Protein AF-A0A3C0GFR4-F1 (afdb_monomer_lite)

Sequence (185 aa):
MKSKRLLSEGLAYHIENSVPLNESIYRPGSKSFFAMINEARAAYERGDIRLNEDDYDLIKTDIGQLAEYKGIVVALDFPILEMYTIDEAEYKGRKVKLNKPKRNSGSSGGKYVVYVKNPKTKKVKKLTFGSRDMSVKLKDPKRRKSFVARHKCKETKDKMSKRYWACRIGRYPHLFGGKTRYTWW

pLDDT: mean 85.22, std 11.28, range [31.62, 95.0]

Foldseek 3Di:
DPPLPDDPPQLCCCQVVVPALVNGPDDPPDLVNLVSLQSVLVCVVVVVDDHDPVSVVVSVAQASPWDADPNFIARPPGPGDVVRRFPFDDDPNDTDGAPDKAQDPDPDAARIWHWHQDPVVRDIDIDHEHHPPDADPVVDVVVQVVLCVVLVQVPDDDPVDNSVCQQQVQQPCVSRVHPHRDRTD

Structure (mmCIF, N/CA/C/O backbone):
data_AF-A0A3C0GFR4-F1
#
_entry.id   AF-A0A3C0GFR4-F1
#
loop_
_atom_site.group_PDB
_atom_site.id
_atom_site.type_symbol
_atom_site.label_atom_id
_atom_site.label_alt_id
_atom_site.label_comp_id
_atom_site.label_asym_id
_atom_site.label_entity_id
_atom_site.label_seq_id
_atom_site.pdbx_PDB_ins_code
_atom_site.Cartn_x
_atom_site.Cartn_y
_atom_site.Cartn_z
_atom_site.occupancy
_atom_site.B_iso_or_equiv
_atom_site.auth_seq_id
_atom_site.auth_comp_id
_atom_site.auth_asym_id
_atom_site.auth_atom_id
_atom_site.pdbx_PDB_model_num
ATOM 1 N N . MET A 1 1 ? -24.582 0.967 39.590 1.00 31.62 1 MET A N 1
ATOM 2 C CA . MET A 1 1 ? -24.191 1.916 38.522 1.00 31.62 1 MET A CA 1
ATOM 3 C C . MET A 1 1 ? -23.228 1.200 37.582 1.00 31.62 1 MET A C 1
ATOM 5 O O . MET A 1 1 ? -22.084 0.983 37.958 1.00 31.62 1 MET A O 1
ATOM 9 N N . LYS A 1 2 ? -23.694 0.715 36.421 1.00 38.75 2 LYS A N 1
ATOM 10 C CA . LYS A 1 2 ? -22.812 0.060 35.439 1.00 38.75 2 LYS A CA 1
ATOM 11 C C . LYS A 1 2 ? -21.994 1.142 34.728 1.00 38.75 2 LYS A C 1
ATOM 13 O O . LYS A 1 2 ? -22.562 2.103 34.223 1.00 38.75 2 LYS A O 1
ATOM 18 N N . SER A 1 3 ? -20.672 0.996 34.755 1.00 39.19 3 SER A N 1
ATOM 19 C CA . SER A 1 3 ? -19.707 1.843 34.049 1.00 39.19 3 SER A CA 1
ATOM 20 C C . SER A 1 3 ? -20.109 1.965 32.574 1.00 39.19 3 SER A C 1
ATOM 22 O O . SER A 1 3 ? -20.019 0.989 31.832 1.00 39.19 3 SER A O 1
ATOM 24 N N . LYS A 1 4 ? -20.588 3.142 32.155 1.00 52.62 4 LYS A N 1
ATOM 25 C CA . LYS A 1 4 ? -20.840 3.463 30.745 1.00 52.62 4 LYS A CA 1
ATOM 26 C C . LYS A 1 4 ? -19.464 3.614 30.090 1.00 52.62 4 LYS A C 1
ATOM 28 O O . LYS A 1 4 ? -18.861 4.682 30.151 1.00 52.62 4 LYS A O 1
ATOM 33 N N . ARG A 1 5 ? -18.891 2.510 29.602 1.00 60.38 5 ARG A N 1
ATOM 34 C CA . ARG A 1 5 ? -17.625 2.550 28.858 1.00 60.38 5 ARG A CA 1
ATOM 35 C C . ARG A 1 5 ? -17.840 3.394 27.602 1.00 60.38 5 ARG A C 1
ATOM 37 O O . ARG A 1 5 ? -18.879 3.285 26.957 1.00 60.38 5 ARG A O 1
ATOM 44 N N . LEU A 1 6 ? -16.874 4.258 27.310 1.00 77.19 6 LEU A N 1
ATOM 45 C CA . LEU A 1 6 ? -16.909 5.174 26.174 1.00 77.19 6 LEU A CA 1
ATOM 46 C C . LEU A 1 6 ? -16.825 4.351 24.885 1.00 77.19 6 LEU A C 1
ATOM 48 O O . LEU A 1 6 ? -15.766 3.811 24.571 1.00 77.19 6 LEU A O 1
ATOM 52 N N . LEU A 1 7 ? -17.951 4.223 24.185 1.00 85.62 7 LEU A N 1
ATOM 53 C CA . LEU A 1 7 ? -17.971 3.777 22.795 1.00 85.62 7 LEU A CA 1
ATOM 54 C C . LEU A 1 7 ? -17.216 4.805 21.945 1.00 85.62 7 LEU A C 1
ATOM 56 O O . LEU A 1 7 ? -17.159 5.987 22.304 1.00 85.62 7 LEU A O 1
ATOM 60 N N . SER A 1 8 ? -16.643 4.377 20.824 1.00 90.62 8 SER A N 1
ATOM 61 C CA . SER A 1 8 ? -16.096 5.319 19.854 1.00 90.62 8 SER A CA 1
ATOM 62 C C . SER A 1 8 ? -17.181 6.284 19.382 1.00 90.62 8 SER A C 1
ATOM 64 O O . SER A 1 8 ? -18.360 5.938 19.330 1.00 90.62 8 SER A O 1
ATOM 66 N N . GLU A 1 9 ? -16.772 7.493 19.003 1.00 90.00 9 GLU A N 1
ATOM 67 C CA . GLU A 1 9 ? -17.679 8.523 18.485 1.00 90.00 9 GLU A CA 1
ATOM 68 C C . GLU A 1 9 ? -18.554 7.991 17.339 1.00 90.00 9 GLU A C 1
ATOM 70 O O . GLU A 1 9 ? -19.746 8.275 17.286 1.00 90.00 9 GLU A O 1
ATOM 75 N N . GLY A 1 10 ? -17.987 7.152 16.465 1.00 90.31 10 GLY A N 1
ATOM 76 C CA . GLY A 1 10 ? -18.728 6.555 15.360 1.00 90.31 10 GLY A CA 1
ATOM 77 C C . GLY A 1 10 ? -19.796 5.571 15.822 1.00 90.31 10 GLY A C 1
ATOM 78 O O . GLY A 1 10 ? -20.948 5.694 15.418 1.00 90.31 10 GLY A O 1
ATOM 79 N N . LEU A 1 11 ? -19.450 4.616 16.688 1.00 91.19 11 LEU A N 1
ATOM 80 C CA . LEU A 1 11 ? -20.433 3.646 17.178 1.00 91.19 11 LEU A CA 1
ATOM 81 C C . LEU A 1 11 ? -21.495 4.312 18.066 1.00 91.19 11 LEU A C 1
ATOM 83 O O . LEU A 1 11 ? -22.675 3.982 17.963 1.00 91.19 11 LEU A O 1
ATOM 87 N N . ALA A 1 12 ? -21.091 5.277 18.896 1.00 91.12 12 ALA A N 1
ATOM 88 C CA . ALA A 1 12 ? -22.008 6.085 19.693 1.00 91.12 12 ALA A CA 1
ATOM 89 C C . ALA A 1 12 ? -23.020 6.814 18.801 1.00 91.12 12 ALA A C 1
ATOM 91 O O . ALA A 1 12 ? -24.218 6.717 19.050 1.00 91.12 12 ALA A O 1
ATOM 92 N N . TYR A 1 13 ? -22.559 7.447 17.716 1.00 91.62 13 TYR A N 1
ATOM 93 C CA . TYR A 1 13 ? -23.430 8.120 16.756 1.00 91.62 13 TYR A CA 1
ATOM 94 C C . TYR A 1 13 ? -24.478 7.174 16.155 1.00 91.62 13 TYR A C 1
ATOM 96 O O . TYR A 1 13 ? -25.656 7.527 16.109 1.00 91.62 13 TYR A O 1
ATOM 104 N N . HIS A 1 14 ? -24.071 5.969 15.741 1.00 90.62 14 HIS A N 1
ATOM 105 C CA . HIS A 1 14 ? -24.986 4.963 15.194 1.00 90.62 14 HIS A CA 1
ATOM 106 C C . HIS A 1 14 ? -26.089 4.576 16.189 1.00 90.62 14 HIS A C 1
ATOM 108 O O . HIS A 1 14 ? -27.262 4.529 15.829 1.00 90.62 14 HIS A O 1
ATOM 114 N N . ILE A 1 15 ? -25.732 4.374 17.459 1.00 88.69 15 ILE A N 1
ATOM 115 C CA . ILE A 1 15 ? -26.684 3.984 18.508 1.00 88.69 15 ILE A CA 1
ATOM 116 C C . ILE A 1 15 ? -27.609 5.144 18.882 1.00 88.69 15 ILE A C 1
ATOM 118 O O . ILE A 1 15 ? -28.818 4.957 18.995 1.00 88.69 15 ILE A O 1
ATOM 122 N N . GLU A 1 16 ? -27.057 6.343 19.072 1.00 90.00 16 GLU A N 1
ATOM 123 C CA . GLU A 1 16 ? -27.814 7.525 19.499 1.00 90.00 16 GLU A CA 1
ATOM 124 C C . GLU A 1 16 ? -28.809 7.988 18.434 1.00 90.00 16 GLU A C 1
ATOM 126 O O . GLU A 1 16 ? -29.916 8.406 18.768 1.00 90.00 16 GLU A O 1
ATOM 131 N N . ASN A 1 17 ? -28.443 7.866 17.157 1.00 89.69 17 ASN A N 1
ATOM 132 C CA . ASN A 1 17 ? -29.281 8.285 16.033 1.00 89.69 17 ASN A CA 1
ATOM 133 C C . ASN A 1 17 ? -30.065 7.124 15.405 1.00 89.69 17 ASN A C 1
ATOM 135 O O . ASN A 1 17 ? -30.757 7.334 14.414 1.00 89.69 17 ASN A O 1
ATOM 139 N N . SER A 1 18 ? -29.974 5.912 15.969 1.00 87.25 18 SER A N 1
ATOM 140 C CA . SER A 1 18 ? -30.605 4.699 15.421 1.00 87.25 18 SER A CA 1
ATOM 141 C C . SER A 1 18 ? -30.262 4.457 13.942 1.00 87.25 18 SER A C 1
ATOM 143 O O . SER A 1 18 ? -31.108 4.023 13.163 1.00 87.25 18 SER A O 1
ATOM 145 N N . VAL A 1 19 ? -29.020 4.760 13.554 1.00 88.81 19 VAL A N 1
ATOM 146 C CA . VAL A 1 19 ? -28.510 4.528 12.199 1.00 88.81 19 VAL A CA 1
ATOM 147 C C . VAL A 1 19 ? -27.960 3.103 12.137 1.00 88.81 19 VAL A C 1
ATOM 149 O O . VAL A 1 19 ? -27.042 2.791 12.902 1.00 88.81 19 VAL A O 1
ATOM 152 N N . PRO A 1 20 ? -28.458 2.251 11.228 1.00 89.62 20 PRO A N 1
ATOM 153 C CA . PRO A 1 20 ? -27.940 0.899 11.042 1.00 89.62 20 PRO A CA 1
ATOM 154 C C . PRO A 1 20 ? -26.430 0.863 10.766 1.00 89.62 20 PRO A C 1
ATOM 156 O O . PRO A 1 20 ? -25.863 1.785 10.172 1.00 89.62 20 PRO A O 1
ATOM 159 N N . LEU A 1 21 ? -25.755 -0.218 11.154 1.00 89.38 21 LEU A N 1
ATOM 160 C CA . LEU A 1 21 ? -24.320 -0.405 10.904 1.00 89.38 21 LEU A CA 1
ATOM 161 C C . LEU A 1 21 ? -24.004 -0.551 9.408 1.00 89.38 21 LEU A C 1
ATOM 163 O O . LEU A 1 21 ? -22.904 -0.188 8.971 1.00 89.38 21 LEU A O 1
ATOM 167 N N . ASN A 1 22 ? -24.954 -1.066 8.619 1.00 83.75 22 ASN A N 1
ATOM 168 C CA . ASN A 1 22 ? -24.825 -1.166 7.161 1.00 83.75 22 ASN A CA 1
ATOM 169 C C . ASN A 1 22 ? -24.785 0.219 6.470 1.00 83.75 22 ASN A C 1
ATOM 171 O O . ASN A 1 22 ? -24.102 0.374 5.455 1.00 83.75 22 ASN A O 1
ATOM 175 N N . GLU A 1 23 ? -25.390 1.247 7.070 1.00 87.06 23 GLU A N 1
ATOM 176 C CA . GLU A 1 23 ? -25.342 2.653 6.652 1.00 87.06 23 GLU A CA 1
ATOM 177 C C . GLU A 1 23 ? -24.225 3.411 7.380 1.00 87.06 23 GLU A C 1
ATOM 179 O O . GLU A 1 23 ? -24.397 4.515 7.897 1.00 87.06 23 GLU A O 1
ATOM 184 N N . SER A 1 24 ? -23.041 2.795 7.437 1.00 87.62 24 SER A N 1
ATOM 185 C CA . SER A 1 24 ? -21.904 3.354 8.161 1.00 87.62 24 SER A CA 1
ATOM 186 C C . SER A 1 24 ? -21.564 4.786 7.736 1.00 87.62 24 SER A C 1
ATOM 188 O O . SER A 1 24 ? -21.343 5.066 6.556 1.00 87.62 24 SER A O 1
ATOM 190 N N . ILE A 1 25 ? -21.363 5.665 8.726 1.00 91.38 25 ILE A N 1
ATOM 191 C CA . ILE A 1 25 ? -20.795 7.009 8.508 1.00 91.38 25 ILE A CA 1
ATOM 192 C C . ILE A 1 25 ? -19.376 6.967 7.916 1.00 91.38 25 ILE A C 1
ATOM 194 O O . ILE A 1 25 ? -18.878 7.951 7.362 1.00 91.38 25 ILE A O 1
ATOM 198 N N . TYR A 1 26 ? -18.687 5.832 8.049 1.00 90.31 26 TYR A N 1
ATOM 199 C CA . TYR A 1 26 ? -17.368 5.627 7.484 1.00 90.31 26 TYR A CA 1
ATOM 200 C C . TYR A 1 26 ? -17.475 5.020 6.094 1.00 90.31 26 TYR A C 1
ATOM 202 O O . TYR A 1 26 ? -18.242 4.097 5.843 1.00 90.31 26 TYR A O 1
ATOM 210 N N . ARG A 1 27 ? -16.588 5.460 5.196 1.00 86.38 27 ARG A N 1
ATOM 211 C CA . ARG A 1 27 ? -16.444 4.844 3.874 1.00 86.38 27 ARG A CA 1
ATOM 212 C C . ARG A 1 27 ? -16.267 3.319 4.021 1.00 86.38 27 ARG A C 1
ATOM 214 O O . ARG A 1 27 ? -15.298 2.919 4.689 1.00 86.38 27 ARG A O 1
ATOM 221 N N . PRO A 1 28 ? -17.094 2.490 3.349 1.00 87.38 28 PRO A N 1
ATOM 222 C CA . PRO A 1 28 ? -16.933 1.041 3.343 1.00 87.38 28 PRO A CA 1
ATOM 223 C C . PRO A 1 28 ? -15.514 0.638 2.940 1.00 87.38 28 PRO A C 1
ATOM 225 O O . PRO A 1 28 ? -14.950 1.149 1.967 1.00 87.38 28 PRO A O 1
ATOM 228 N N . GLY A 1 29 ? -14.903 -0.244 3.728 1.00 81.25 29 GLY A N 1
ATOM 229 C CA . GLY A 1 29 ? -13.511 -0.646 3.530 1.00 81.25 29 GLY A CA 1
ATOM 230 C C . GLY A 1 29 ? -12.475 0.390 3.985 1.00 81.25 29 GLY A C 1
ATOM 231 O O . GLY A 1 29 ? -11.326 0.350 3.552 1.00 81.25 29 GLY A O 1
ATOM 232 N N . SER A 1 30 ? -12.818 1.328 4.863 1.00 84.31 30 SER A N 1
ATOM 233 C CA . SER A 1 30 ? -11.821 2.129 5.587 1.00 84.31 30 SER A CA 1
ATOM 234 C C . SER A 1 30 ? -11.372 1.451 6.887 1.00 84.31 30 SER A C 1
ATOM 236 O O . SER A 1 30 ? -12.090 0.614 7.431 1.00 84.31 30 SER A O 1
ATOM 238 N N . LYS A 1 31 ? -10.187 1.814 7.411 1.00 86.12 31 LYS A N 1
ATOM 239 C CA . LYS A 1 31 ? -9.716 1.292 8.712 1.00 86.12 31 LYS A CA 1
ATOM 240 C C . LYS A 1 31 ? -10.725 1.612 9.825 1.00 86.12 31 LYS A C 1
ATOM 242 O O . LYS A 1 31 ? -10.970 0.764 10.672 1.00 86.12 31 LYS A O 1
ATOM 247 N N . SER A 1 32 ? -11.326 2.804 9.782 1.00 89.88 32 SER A N 1
ATOM 248 C CA . SER A 1 32 ? -12.361 3.236 10.728 1.00 89.88 32 SER A CA 1
ATOM 249 C C . SER A 1 32 ? -13.654 2.432 10.590 1.00 89.88 32 SER A C 1
ATOM 251 O O . SER A 1 32 ? -14.212 2.038 11.604 1.00 89.88 32 SER A O 1
ATOM 253 N N . PHE A 1 33 ? -14.078 2.117 9.360 1.00 91.19 33 PHE A N 1
ATOM 254 C CA . PHE A 1 33 ? -15.236 1.253 9.109 1.00 91.19 33 PHE A CA 1
ATOM 255 C C . PHE A 1 33 ? -15.075 -0.113 9.789 1.00 91.19 33 PHE A C 1
ATOM 257 O O . PHE A 1 33 ? -15.907 -0.498 10.601 1.00 91.19 33 PHE A O 1
ATOM 264 N N . PHE A 1 34 ? -13.964 -0.817 9.545 1.00 90.62 34 PHE A N 1
ATOM 265 C CA . PHE A 1 34 ? -13.743 -2.122 10.181 1.00 90.62 34 PHE A CA 1
ATOM 266 C C . PHE A 1 34 ? -13.529 -2.037 11.690 1.00 90.62 34 PHE A C 1
ATOM 268 O O . PHE A 1 34 ? -13.970 -2.925 12.412 1.00 90.62 34 PHE A O 1
ATOM 275 N N . ALA A 1 35 ? -12.872 -0.981 12.177 1.00 91.81 35 ALA A N 1
ATOM 276 C CA . ALA A 1 35 ? -12.725 -0.765 13.612 1.00 91.81 35 ALA A CA 1
ATOM 277 C C . ALA A 1 35 ? -14.091 -0.622 14.298 1.00 91.81 35 ALA A C 1
ATOM 279 O O . ALA A 1 35 ? -14.308 -1.258 15.324 1.00 91.81 35 ALA A O 1
ATOM 280 N N . MET A 1 36 ? -15.010 0.138 13.697 1.00 93.25 36 MET A N 1
ATOM 281 C CA . MET A 1 36 ? -16.363 0.339 14.212 1.00 93.25 36 MET A CA 1
ATOM 282 C C . MET A 1 36 ? -17.181 -0.960 14.204 1.00 93.25 36 MET A C 1
ATOM 284 O O . MET A 1 36 ? -17.777 -1.292 15.221 1.00 93.25 36 MET A O 1
ATOM 288 N N . ILE A 1 37 ? -17.139 -1.757 13.128 1.00 93.56 37 ILE A N 1
ATOM 289 C CA . ILE A 1 37 ? -17.855 -3.047 13.094 1.00 93.56 37 ILE A CA 1
ATOM 290 C C . ILE A 1 37 ? -17.299 -4.038 14.129 1.00 93.56 37 ILE A C 1
ATOM 292 O O . ILE A 1 37 ? -18.058 -4.709 14.826 1.00 93.56 37 ILE A O 1
ATOM 296 N N . ASN A 1 38 ? -15.973 -4.108 14.285 1.00 93.44 38 ASN A N 1
ATOM 297 C CA . ASN A 1 38 ? -15.351 -4.953 15.308 1.00 93.44 38 ASN A CA 1
ATOM 298 C C . ASN A 1 38 ? -15.701 -4.486 16.730 1.00 93.44 38 ASN A C 1
ATOM 300 O O . ASN A 1 38 ? -15.894 -5.310 17.623 1.00 93.44 38 ASN A O 1
ATOM 304 N N . GLU A 1 39 ? -15.790 -3.173 16.941 1.00 93.44 39 GLU A N 1
ATOM 305 C CA . GLU A 1 39 ? -16.239 -2.597 18.203 1.00 93.44 39 GLU A CA 1
ATOM 306 C C . GLU A 1 39 ? -17.708 -2.932 18.479 1.00 93.44 39 GLU A C 1
ATOM 308 O O . GLU A 1 39 ? -18.021 -3.357 19.590 1.00 93.44 39 GLU A O 1
ATOM 313 N N . ALA A 1 40 ? -18.581 -2.814 17.473 1.00 93.50 40 ALA A N 1
ATOM 314 C CA . ALA A 1 40 ? -19.992 -3.167 17.570 1.00 93.50 40 ALA A CA 1
ATOM 315 C C . ALA A 1 40 ? -20.173 -4.648 17.928 1.00 93.50 40 ALA A C 1
ATOM 317 O O . ALA A 1 40 ? -20.907 -4.961 18.862 1.00 93.50 40 ALA A O 1
ATOM 318 N N . ARG A 1 41 ? -19.427 -5.552 17.273 1.00 93.81 41 ARG A N 1
ATOM 319 C CA . ARG A 1 41 ? -19.403 -6.986 17.606 1.00 93.81 41 ARG A CA 1
ATOM 320 C C . ARG A 1 41 ? -19.030 -7.212 19.071 1.00 93.81 41 ARG A C 1
ATOM 322 O O . ARG A 1 41 ? -19.773 -7.848 19.812 1.00 93.81 41 ARG A O 1
ATOM 329 N N . ALA A 1 42 ? -17.918 -6.625 19.513 1.00 92.44 42 ALA A N 1
ATOM 330 C CA . ALA A 1 42 ? -17.449 -6.777 20.886 1.00 92.44 42 ALA A CA 1
ATOM 331 C C . ALA A 1 42 ? -18.410 -6.147 21.913 1.00 92.44 42 ALA A C 1
ATOM 333 O O . ALA A 1 42 ? -18.513 -6.630 23.037 1.00 92.44 42 ALA A O 1
ATOM 334 N N . ALA A 1 43 ? -19.089 -5.052 21.564 1.00 92.19 43 ALA A N 1
ATOM 335 C CA . ALA A 1 43 ? -20.093 -4.416 22.410 1.00 92.19 43 ALA A CA 1
ATOM 336 C C . ALA A 1 43 ? -21.375 -5.257 22.503 1.00 92.19 43 ALA A C 1
ATOM 338 O O . ALA A 1 43 ? -21.941 -5.385 23.589 1.00 92.19 43 ALA A O 1
ATOM 339 N N . TYR A 1 44 ? -21.795 -5.880 21.402 1.00 91.75 44 TYR A N 1
ATOM 340 C CA . TYR A 1 44 ? -22.947 -6.775 21.374 1.00 91.75 44 TYR A CA 1
ATOM 341 C C . TYR A 1 44 ? -22.697 -8.050 22.190 1.00 91.75 44 TYR A C 1
ATOM 343 O O . TYR A 1 44 ? -23.516 -8.401 23.034 1.00 91.75 44 TYR A O 1
ATOM 351 N N . GLU A 1 45 ? -21.531 -8.689 22.037 1.00 90.75 45 GLU A N 1
ATOM 352 C CA . GLU A 1 45 ? -21.135 -9.874 22.823 1.00 90.75 45 GLU A CA 1
ATOM 353 C C . GLU A 1 45 ? -21.111 -9.608 24.336 1.00 90.75 45 GLU A C 1
ATOM 355 O O . GLU A 1 45 ? -21.396 -10.495 25.139 1.00 90.75 45 GLU A O 1
ATOM 360 N N . ARG A 1 46 ? -20.799 -8.371 24.741 1.00 89.38 46 ARG A N 1
ATOM 361 C CA . ARG A 1 46 ? -20.841 -7.941 26.148 1.00 89.38 46 ARG A CA 1
ATOM 362 C C . ARG A 1 46 ? -22.244 -7.576 26.641 1.00 89.38 46 ARG A C 1
ATOM 364 O O . ARG A 1 46 ? -22.425 -7.394 27.844 1.00 89.38 46 ARG A O 1
ATOM 371 N N . GLY A 1 47 ? -23.218 -7.455 25.742 1.00 87.94 47 GLY A N 1
ATOM 372 C CA . GLY A 1 47 ? -24.562 -6.967 26.047 1.00 87.94 47 GLY A CA 1
ATOM 373 C C . GLY A 1 47 ? -24.631 -5.456 26.299 1.00 87.94 47 GLY A C 1
ATOM 374 O O . GLY A 1 47 ? -25.556 -4.999 26.971 1.00 87.94 47 GLY A O 1
ATOM 375 N N . ASP A 1 48 ? -23.659 -4.684 25.797 1.00 87.06 48 ASP A N 1
ATOM 376 C CA . ASP A 1 48 ? -23.618 -3.220 25.935 1.00 87.06 48 ASP A CA 1
ATOM 377 C C . ASP A 1 48 ? -24.583 -2.523 24.958 1.00 87.06 48 ASP A C 1
ATOM 379 O O . ASP A 1 48 ? -25.036 -1.409 25.222 1.00 87.06 48 ASP A O 1
ATOM 383 N N . ILE A 1 49 ? -24.884 -3.167 23.826 1.00 88.00 49 ILE A N 1
ATOM 384 C CA . ILE A 1 49 ? -25.717 -2.620 22.749 1.00 88.00 49 ILE A CA 1
ATOM 385 C C . ILE A 1 49 ? -26.765 -3.640 22.305 1.00 88.00 49 ILE A C 1
ATOM 387 O O . ILE A 1 49 ? -26.598 -4.847 22.485 1.00 88.00 49 ILE A O 1
ATOM 391 N N . ARG A 1 50 ? -27.842 -3.148 21.693 1.00 87.12 50 ARG A N 1
ATOM 392 C CA . ARG A 1 50 ? -28.833 -3.959 20.982 1.00 87.12 50 ARG A CA 1
ATOM 393 C C . ARG A 1 50 ? -28.758 -3.632 19.501 1.00 87.12 50 ARG A C 1
ATOM 395 O O . ARG A 1 50 ? -28.643 -2.464 19.149 1.00 87.12 50 ARG A O 1
ATOM 402 N N . LEU A 1 51 ? -28.827 -4.665 18.674 1.00 86.56 51 LEU A N 1
ATOM 403 C CA . LEU A 1 51 ? -28.800 -4.562 17.221 1.00 86.56 51 LEU A CA 1
ATOM 404 C C . LEU A 1 51 ? -30.142 -5.026 16.654 1.00 86.56 51 LEU A C 1
ATOM 406 O O . LEU A 1 51 ? -30.845 -5.814 17.294 1.00 86.56 51 LEU A O 1
ATOM 410 N N . ASN A 1 52 ? -30.494 -4.512 15.479 1.00 86.88 52 ASN A N 1
ATOM 411 C CA . ASN A 1 52 ? -31.581 -5.065 14.676 1.00 86.88 52 ASN A CA 1
ATOM 412 C C . ASN A 1 52 ? -31.110 -6.360 13.977 1.00 86.88 52 ASN A C 1
ATOM 414 O O . ASN A 1 52 ? -29.960 -6.775 14.132 1.00 86.88 52 ASN A O 1
ATOM 418 N N . GLU A 1 53 ? -32.010 -7.019 13.249 1.00 87.31 53 GLU A N 1
ATOM 419 C CA . GLU A 1 53 ? -31.721 -8.289 12.569 1.00 87.31 53 GLU A CA 1
ATOM 420 C C . GLU A 1 53 ? -30.601 -8.146 11.525 1.00 87.31 53 GLU A C 1
ATOM 422 O O . GLU A 1 53 ? -29.623 -8.890 11.574 1.00 87.31 53 GLU A O 1
ATOM 427 N N . ASP A 1 54 ? -30.674 -7.119 10.675 1.00 85.44 54 ASP A N 1
ATOM 428 C CA . ASP A 1 54 ? -29.680 -6.866 9.624 1.00 85.44 54 ASP A CA 1
ATOM 429 C C . ASP A 1 54 ? -28.270 -6.602 10.188 1.00 85.44 54 ASP A C 1
ATOM 431 O O . ASP A 1 54 ? -27.268 -7.125 9.693 1.00 85.44 54 ASP A O 1
ATOM 435 N N . ASP A 1 55 ? -28.171 -5.798 11.247 1.00 88.25 55 ASP A N 1
ATOM 436 C CA . ASP A 1 55 ? -26.901 -5.472 11.893 1.00 88.25 5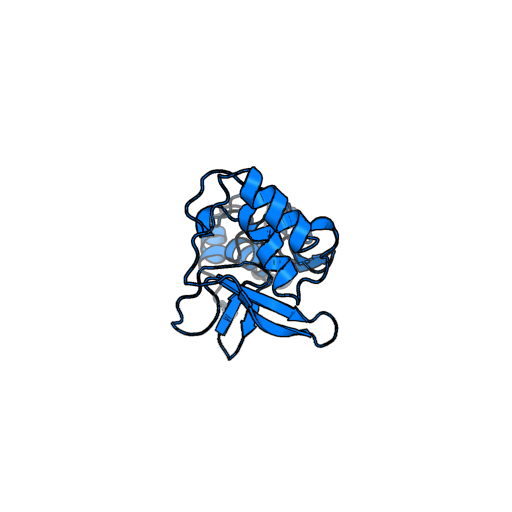5 ASP A CA 1
ATOM 437 C C . ASP A 1 55 ? -26.351 -6.663 12.679 1.00 88.25 55 ASP A C 1
ATOM 439 O O . ASP A 1 55 ? -25.132 -6.846 12.746 1.00 88.25 55 ASP A O 1
ATOM 443 N N . TYR A 1 56 ? -27.231 -7.483 13.261 1.00 90.00 56 TYR A N 1
ATOM 444 C CA . TYR A 1 56 ? -26.846 -8.737 13.900 1.00 90.00 56 TYR A CA 1
ATOM 445 C C . TYR A 1 56 ? -26.229 -9.704 12.884 1.00 90.00 56 TYR A C 1
ATOM 447 O O . TYR A 1 56 ? -25.155 -10.260 13.136 1.00 90.00 56 TYR A O 1
ATOM 455 N N . ASP A 1 57 ? -26.851 -9.849 11.715 1.00 90.56 57 ASP A N 1
ATOM 456 C CA . ASP A 1 57 ? -26.315 -10.666 10.630 1.00 90.56 57 ASP A CA 1
ATOM 457 C C . ASP A 1 57 ? -24.970 -10.128 10.137 1.00 90.56 57 ASP A C 1
ATOM 459 O O . ASP A 1 57 ? -24.023 -10.902 9.962 1.00 90.56 57 ASP A O 1
ATOM 463 N N . LEU A 1 58 ? -24.827 -8.804 10.014 1.00 90.44 58 LEU A N 1
ATOM 464 C CA . LEU A 1 58 ? -23.567 -8.166 9.637 1.00 90.44 58 LEU A CA 1
ATOM 465 C C . LEU A 1 58 ? -22.434 -8.501 10.616 1.00 90.44 58 LEU A C 1
ATOM 467 O O . LEU A 1 58 ? -21.364 -8.938 10.184 1.00 90.44 58 LEU A O 1
ATOM 471 N N . ILE A 1 59 ? -22.641 -8.321 11.927 1.00 91.88 59 ILE A N 1
ATOM 472 C CA . ILE A 1 59 ? -21.585 -8.581 12.921 1.00 91.88 59 ILE A CA 1
ATOM 473 C C . ILE A 1 59 ? -21.266 -10.072 13.072 1.00 91.88 59 ILE A C 1
ATOM 475 O O . ILE A 1 59 ? -20.178 -10.407 13.541 1.00 91.88 59 ILE A O 1
ATOM 479 N N . LYS A 1 60 ? -22.174 -10.969 12.676 1.00 91.88 60 LYS A N 1
ATOM 480 C CA . LYS A 1 60 ? -21.961 -12.421 12.713 1.00 91.88 60 LYS A CA 1
ATOM 481 C C . LYS A 1 60 ? -21.019 -12.911 11.609 1.00 91.88 60 LYS A C 1
ATOM 483 O O . LYS A 1 60 ? -20.412 -13.967 11.765 1.00 91.88 60 LYS A O 1
ATOM 488 N N . THR A 1 61 ? -20.883 -12.155 10.519 1.00 92.00 61 THR A N 1
ATOM 489 C CA . THR A 1 61 ? -19.880 -12.424 9.475 1.00 92.00 61 THR A CA 1
ATOM 490 C C . THR A 1 61 ? -18.452 -12.139 9.960 1.00 92.00 61 THR A C 1
ATOM 492 O O . THR A 1 61 ? -18.241 -11.488 10.992 1.00 92.00 61 THR A O 1
ATOM 495 N N . ASP A 1 62 ? -17.451 -12.544 9.173 1.00 92.12 62 ASP A N 1
ATOM 496 C CA . ASP A 1 62 ? -16.040 -12.246 9.436 1.00 92.12 62 ASP A CA 1
ATOM 497 C C . ASP A 1 62 ? -15.636 -10.833 8.977 1.00 92.12 62 ASP A C 1
ATOM 499 O O . ASP A 1 62 ? -14.454 -10.469 8.999 1.00 92.12 62 ASP A O 1
ATOM 503 N N . ILE A 1 63 ? -16.601 -9.986 8.597 1.00 90.44 63 ILE A N 1
ATOM 504 C CA . ILE A 1 63 ? -16.327 -8.615 8.175 1.00 90.44 63 ILE A CA 1
ATOM 505 C C . ILE A 1 63 ? -15.530 -7.856 9.247 1.00 90.44 63 ILE A C 1
ATOM 507 O O . ILE A 1 63 ? -15.820 -7.887 10.447 1.00 90.44 63 ILE A O 1
ATOM 511 N N . GLY A 1 64 ? -14.475 -7.171 8.809 1.00 84.62 64 GLY A N 1
ATOM 512 C CA . GLY A 1 64 ? -13.563 -6.445 9.693 1.00 84.62 64 GLY A CA 1
ATOM 513 C C . GLY A 1 64 ? -12.475 -7.295 10.351 1.00 84.62 64 GLY A C 1
ATOM 514 O O . GLY A 1 64 ? -11.519 -6.717 10.881 1.00 84.62 64 GLY A O 1
ATOM 515 N N . GLN A 1 65 ? -12.537 -8.627 10.260 1.00 88.69 65 GLN A N 1
ATOM 516 C CA . GLN A 1 65 ? -11.401 -9.489 10.583 1.00 88.69 65 GLN A CA 1
ATOM 517 C C . GLN A 1 65 ? -10.362 -9.461 9.455 1.00 88.69 65 GLN A C 1
ATOM 519 O O . GLN A 1 65 ? -10.674 -9.193 8.293 1.00 88.69 65 GLN A O 1
ATOM 524 N N . LEU A 1 66 ? -9.100 -9.724 9.798 1.00 86.19 66 LEU A N 1
ATOM 525 C CA . LEU A 1 66 ? -7.978 -9.700 8.860 1.00 86.19 66 LEU A CA 1
ATOM 526 C C . LEU A 1 66 ? -7.338 -11.087 8.754 1.00 86.19 66 LEU A C 1
ATOM 528 O O . LEU A 1 66 ? -7.046 -11.710 9.771 1.00 86.19 66 LEU A O 1
ATOM 532 N N . ALA A 1 67 ? -7.033 -11.524 7.532 1.00 84.25 67 ALA A N 1
ATOM 533 C CA . ALA A 1 67 ? -6.336 -12.779 7.259 1.00 84.25 67 ALA A CA 1
ATOM 534 C C . ALA A 1 67 ? -5.198 -12.595 6.245 1.00 84.25 67 ALA A C 1
ATOM 536 O O . ALA A 1 67 ? -5.204 -11.669 5.431 1.00 84.25 67 ALA A O 1
ATOM 537 N N . GLU A 1 68 ? -4.205 -13.487 6.271 1.00 81.00 68 GLU A N 1
ATOM 538 C CA . GLU A 1 68 ? -3.149 -13.522 5.256 1.00 81.00 68 GLU A CA 1
ATOM 539 C C . GLU A 1 68 ? -3.597 -14.371 4.057 1.00 81.00 68 GLU A C 1
ATOM 541 O O . GLU A 1 68 ? -3.816 -15.573 4.174 1.00 81.00 68 GLU A O 1
ATOM 546 N N . TYR A 1 69 ? -3.668 -13.761 2.872 1.00 76.62 69 TYR A N 1
ATOM 547 C CA . TYR A 1 69 ? -3.934 -14.453 1.614 1.00 76.62 69 TYR A CA 1
ATOM 548 C C . TYR A 1 69 ? -2.853 -14.110 0.587 1.00 76.62 69 TYR A C 1
ATOM 550 O O . TYR A 1 69 ? -2.642 -12.949 0.232 1.00 76.62 69 TYR A O 1
ATOM 558 N N . LYS A 1 70 ? -2.128 -15.129 0.102 1.00 74.44 70 LYS A N 1
ATOM 559 C CA . LYS A 1 70 ? -1.018 -14.977 -0.866 1.00 74.44 70 LYS A CA 1
ATOM 560 C C . LYS A 1 70 ? 0.048 -13.950 -0.429 1.00 74.44 70 LYS A C 1
ATOM 562 O O . LYS A 1 70 ? 0.639 -13.265 -1.267 1.00 74.44 70 LYS A O 1
ATOM 567 N N . GLY A 1 71 ? 0.316 -13.862 0.877 1.00 65.94 71 GLY A N 1
ATOM 568 C CA . GLY A 1 71 ? 1.301 -12.943 1.457 1.00 65.94 71 GLY A CA 1
ATOM 569 C C . GLY A 1 71 ? 0.837 -11.490 1.578 1.00 65.94 71 GLY A C 1
ATOM 570 O O . GLY A 1 71 ? 1.679 -10.613 1.759 1.00 65.94 71 GLY A O 1
ATOM 571 N N . ILE A 1 72 ? -0.467 -11.235 1.438 1.00 64.88 72 ILE A N 1
ATOM 572 C CA . ILE A 1 72 ? -1.105 -9.926 1.601 1.00 64.88 72 ILE A CA 1
ATOM 573 C C . ILE A 1 72 ? -2.123 -10.051 2.737 1.00 64.88 72 ILE A C 1
ATOM 575 O O . ILE A 1 72 ? -2.872 -11.025 2.779 1.00 64.88 72 ILE A O 1
ATOM 579 N N . VAL A 1 73 ? -2.159 -9.077 3.647 1.00 74.94 73 VAL A N 1
ATOM 580 C CA . VAL A 1 73 ? -3.213 -8.995 4.669 1.00 74.94 73 VAL A CA 1
ATOM 581 C C . VAL A 1 73 ? -4.476 -8.444 4.012 1.00 74.94 73 VAL A C 1
ATOM 583 O O . VAL A 1 73 ? -4.452 -7.349 3.451 1.00 74.94 73 VAL A O 1
ATOM 586 N N . VAL A 1 74 ? -5.561 -9.207 4.053 1.00 82.81 74 VAL A N 1
ATOM 587 C CA . VAL A 1 74 ? -6.857 -8.856 3.465 1.00 82.81 74 VAL A CA 1
ATOM 588 C C . VAL A 1 74 ? -7.932 -8.867 4.542 1.00 82.81 74 VAL A C 1
ATOM 590 O O . VAL A 1 74 ? -7.818 -9.609 5.516 1.00 82.81 74 VAL A O 1
ATOM 593 N N . ALA A 1 75 ? -8.957 -8.035 4.376 1.00 87.00 75 ALA A N 1
ATOM 594 C CA . ALA A 1 75 ? -10.147 -8.121 5.207 1.00 87.00 75 ALA A CA 1
ATOM 595 C C . ALA A 1 75 ? -11.047 -9.249 4.709 1.00 87.00 75 ALA A C 1
ATOM 597 O O . ALA A 1 75 ? -11.232 -9.393 3.499 1.00 87.00 75 ALA A O 1
ATOM 598 N N . LEU A 1 76 ? -11.554 -10.047 5.642 1.00 88.75 76 LEU A N 1
ATOM 599 C CA . LEU A 1 76 ? -12.516 -11.102 5.354 1.00 88.75 76 LEU A CA 1
ATOM 600 C C . LEU A 1 76 ? -13.889 -10.498 5.048 1.00 88.75 76 LEU A C 1
ATOM 602 O O . LEU A 1 76 ? -14.174 -9.362 5.435 1.00 88.75 76 LEU A O 1
ATOM 606 N N . ASP A 1 77 ? -14.682 -11.238 4.270 1.00 88.88 77 ASP A N 1
ATOM 607 C CA . ASP A 1 77 ? -16.042 -10.884 3.838 1.00 88.88 77 ASP A CA 1
ATOM 608 C C . ASP A 1 77 ? -16.191 -9.476 3.247 1.00 88.88 77 ASP A C 1
ATOM 610 O O . ASP A 1 77 ? -17.255 -8.860 3.259 1.00 88.88 77 ASP A O 1
ATOM 614 N N . PHE A 1 78 ? -15.104 -8.959 2.675 1.00 86.94 78 PHE A N 1
ATOM 615 C CA . PHE A 1 78 ? -15.078 -7.671 2.012 1.00 86.94 78 PHE A CA 1
ATOM 616 C C . PHE A 1 78 ? -14.264 -7.764 0.715 1.00 86.94 78 PHE A C 1
ATOM 618 O O . PHE A 1 78 ? -13.195 -8.384 0.703 1.00 86.94 78 PHE A O 1
ATOM 625 N N . PRO A 1 79 ? -14.716 -7.149 -0.398 1.00 85.00 79 PRO A N 1
ATOM 626 C CA . PRO A 1 79 ? -13.971 -7.176 -1.651 1.00 85.00 79 PRO A CA 1
ATOM 627 C C . PRO A 1 79 ? -12.525 -6.710 -1.460 1.00 85.00 79 PRO A C 1
ATOM 629 O O . PRO A 1 79 ? -12.269 -5.685 -0.823 1.00 85.00 79 PRO A O 1
ATOM 632 N N . ILE A 1 80 ? -11.568 -7.438 -2.047 1.00 75.50 80 ILE A N 1
ATOM 633 C CA . ILE A 1 80 ? -10.141 -7.093 -1.987 1.00 75.50 80 ILE A CA 1
ATOM 634 C C . ILE A 1 80 ? -9.917 -5.766 -2.733 1.00 75.50 80 ILE A C 1
ATOM 636 O O . ILE A 1 80 ? -9.635 -5.736 -3.930 1.00 75.50 80 ILE A O 1
ATOM 640 N N . LEU A 1 81 ? -10.050 -4.646 -2.020 1.00 62.75 81 LEU A N 1
ATOM 641 C CA . LEU A 1 81 ? -9.756 -3.308 -2.526 1.00 62.75 81 LEU A CA 1
ATOM 642 C C . LEU A 1 81 ? -8.254 -3.023 -2.427 1.00 62.75 81 LEU A C 1
ATOM 644 O O . LEU A 1 81 ? -7.594 -3.365 -1.442 1.00 62.75 81 LEU A O 1
ATOM 648 N N . GLU A 1 82 ? -7.711 -2.285 -3.403 1.00 55.50 82 GLU A N 1
ATOM 649 C CA . GLU A 1 82 ? -6.309 -1.832 -3.400 1.00 55.50 82 GLU A CA 1
ATOM 650 C C . GLU A 1 82 ? -5.922 -1.094 -2.099 1.00 55.50 82 GLU A C 1
ATOM 652 O O . GLU A 1 82 ? -4.750 -1.095 -1.709 1.00 55.50 82 GLU A O 1
ATOM 657 N N . MET A 1 83 ? -6.895 -0.506 -1.393 1.00 49.41 83 MET A N 1
ATOM 658 C CA . MET A 1 83 ? -6.710 0.186 -0.115 1.00 49.41 83 MET A CA 1
ATOM 659 C C . MET A 1 83 ? -6.235 -0.731 1.029 1.00 49.41 83 MET A C 1
ATOM 661 O O . MET A 1 83 ? -5.490 -0.248 1.879 1.00 49.41 83 MET A O 1
ATOM 665 N N . TYR A 1 84 ? -6.555 -2.033 1.012 1.00 47.09 84 TYR A N 1
ATOM 666 C CA . TYR A 1 84 ? -6.040 -3.019 1.984 1.00 47.09 84 TYR A CA 1
ATOM 667 C C . TYR A 1 84 ? -4.724 -3.677 1.566 1.00 47.09 84 TYR A C 1
ATOM 669 O O . TYR A 1 84 ? -4.043 -4.280 2.385 1.00 47.09 84 TYR A O 1
ATOM 677 N N . THR A 1 85 ? -4.273 -3.467 0.326 1.00 50.28 85 THR A N 1
ATOM 678 C CA . THR A 1 85 ? -2.966 -3.948 -0.165 1.00 50.28 85 THR A CA 1
ATOM 679 C C . THR A 1 85 ? -1.803 -3.041 0.272 1.00 50.28 85 THR A C 1
ATOM 681 O O . THR A 1 85 ? -0.965 -2.585 -0.523 1.00 50.28 85 THR A O 1
ATOM 684 N N . ILE A 1 86 ? -1.759 -2.695 1.556 1.00 50.66 86 ILE A N 1
ATOM 685 C CA . ILE A 1 86 ? -0.646 -1.946 2.128 1.00 50.66 86 ILE A CA 1
ATOM 686 C C . ILE A 1 86 ? 0.103 -2.896 3.046 1.00 50.66 86 ILE A C 1
ATOM 688 O O . ILE A 1 86 ? -0.209 -3.033 4.220 1.00 50.66 86 ILE A O 1
ATOM 692 N N . ASP A 1 87 ? 1.137 -3.517 2.483 1.00 56.25 87 ASP A N 1
ATOM 693 C CA . ASP A 1 87 ? 2.249 -4.067 3.246 1.00 56.25 87 ASP A CA 1
ATOM 694 C C . ASP A 1 87 ? 2.919 -2.891 4.003 1.00 56.25 87 ASP A C 1
ATOM 696 O O . ASP A 1 87 ? 3.927 -2.331 3.561 1.00 56.25 87 ASP A O 1
ATOM 700 N N . GLU A 1 88 ? 2.298 -2.403 5.077 1.00 64.00 88 GLU A N 1
ATOM 701 C CA . GLU A 1 88 ? 2.885 -1.423 5.988 1.00 64.00 88 GLU A CA 1
ATOM 702 C C . GLU A 1 88 ? 3.932 -2.158 6.826 1.00 64.00 88 GLU A C 1
ATOM 704 O O . GLU A 1 88 ? 3.678 -3.220 7.388 1.00 64.00 88 GLU A O 1
ATOM 709 N N . ALA A 1 89 ? 5.146 -1.623 6.882 1.00 73.38 89 ALA A N 1
ATOM 710 C CA . ALA A 1 89 ? 6.186 -2.152 7.748 1.00 73.38 89 ALA A CA 1
ATOM 711 C C . ALA A 1 89 ? 6.954 -1.016 8.402 1.00 73.38 89 ALA A C 1
ATOM 713 O O . ALA A 1 89 ? 6.986 0.102 7.891 1.00 73.38 89 ALA A O 1
ATOM 714 N N . GLU A 1 90 ? 7.608 -1.299 9.519 1.00 78.19 90 GLU A N 1
ATOM 715 C CA . GLU A 1 90 ? 8.464 -0.321 10.171 1.00 78.19 90 GLU A CA 1
ATOM 716 C C . GLU A 1 90 ? 9.893 -0.411 9.639 1.00 78.19 90 GLU A C 1
ATOM 718 O O . GLU A 1 90 ? 10.489 -1.483 9.517 1.00 78.19 90 GLU A O 1
ATOM 723 N N . TYR A 1 91 ? 10.458 0.743 9.296 1.00 79.94 91 TYR A N 1
ATOM 724 C CA . TYR A 1 91 ? 11.858 0.881 8.929 1.00 79.94 91 TYR A CA 1
ATOM 725 C C . TYR A 1 91 ? 12.461 2.044 9.709 1.00 79.94 91 TYR A C 1
ATOM 727 O O . TYR A 1 91 ? 12.107 3.200 9.473 1.00 79.94 91 TYR A O 1
ATOM 735 N N . LYS A 1 92 ? 13.393 1.735 10.622 1.00 81.75 92 LYS A N 1
ATOM 736 C CA . LYS A 1 92 ? 14.040 2.716 11.514 1.00 81.75 92 LYS A CA 1
ATOM 737 C C . LYS A 1 92 ? 13.021 3.588 12.275 1.00 81.75 92 LYS A C 1
ATOM 739 O O . LYS A 1 92 ? 13.099 4.811 12.217 1.00 81.75 92 LYS A O 1
ATOM 744 N N . GLY A 1 93 ? 12.023 2.956 12.898 1.00 78.38 93 GLY A N 1
ATOM 745 C CA . GLY A 1 93 ? 10.979 3.639 13.678 1.00 78.38 93 GLY A CA 1
ATOM 746 C C . GLY A 1 93 ? 9.947 4.418 12.853 1.00 78.38 93 GLY A C 1
ATOM 747 O O . GLY A 1 93 ? 9.131 5.137 13.414 1.00 78.38 93 GLY A O 1
ATOM 748 N N . ARG A 1 94 ? 9.967 4.313 11.515 1.00 81.00 94 ARG A N 1
ATOM 749 C CA . ARG A 1 94 ? 8.982 4.962 10.635 1.00 81.00 94 ARG A CA 1
ATOM 750 C C . ARG A 1 94 ? 8.146 3.925 9.902 1.00 81.00 94 ARG A C 1
ATOM 752 O O . ARG A 1 94 ? 8.703 3.011 9.292 1.00 81.00 94 ARG A O 1
ATOM 759 N N . LYS A 1 95 ? 6.826 4.123 9.873 1.00 81.44 95 LYS A N 1
ATOM 760 C CA . LYS A 1 95 ? 5.912 3.339 9.033 1.00 81.44 95 LYS A CA 1
ATOM 761 C C . LYS A 1 95 ? 6.197 3.628 7.554 1.00 81.44 95 LYS A C 1
ATOM 763 O O . LYS A 1 95 ? 6.152 4.774 7.104 1.00 81.44 95 LYS A O 1
ATOM 768 N N . VAL A 1 96 ? 6.528 2.591 6.791 1.00 84.50 96 VAL A N 1
ATOM 769 C CA . VAL A 1 96 ? 6.827 2.647 5.357 1.00 84.50 96 VAL A CA 1
ATOM 770 C C . VAL A 1 96 ? 5.922 1.698 4.580 1.00 84.50 96 VAL A C 1
ATOM 772 O O . VAL A 1 96 ? 5.620 0.596 5.023 1.00 84.50 96 VAL A O 1
ATOM 775 N N . LYS A 1 97 ? 5.512 2.122 3.380 1.00 86.56 97 LYS A N 1
ATOM 776 C CA . LYS A 1 97 ? 4.777 1.271 2.436 1.00 86.56 97 LYS A CA 1
ATOM 777 C C . LYS A 1 97 ? 5.772 0.387 1.680 1.00 86.56 97 LYS A C 1
ATOM 779 O O . LYS A 1 97 ? 6.662 0.916 1.004 1.00 86.56 97 LYS A O 1
ATOM 784 N N . LEU A 1 98 ? 5.640 -0.933 1.785 1.00 89.31 98 LEU A N 1
ATOM 785 C CA . LEU A 1 98 ? 6.476 -1.878 1.046 1.00 89.31 98 LEU A CA 1
ATOM 786 C C . LEU A 1 98 ? 6.024 -1.995 -0.411 1.00 89.31 98 LEU A C 1
ATOM 788 O O . LEU A 1 98 ? 4.890 -1.682 -0.766 1.00 89.31 98 LEU A O 1
ATOM 792 N N . ASN A 1 99 ? 6.946 -2.429 -1.273 1.00 89.06 99 ASN A N 1
ATOM 793 C CA . ASN A 1 99 ? 6.722 -2.732 -2.688 1.00 89.06 99 ASN A CA 1
ATOM 794 C C . ASN A 1 99 ? 6.151 -1.570 -3.533 1.00 89.06 99 ASN A C 1
ATOM 796 O O . ASN A 1 99 ? 5.738 -1.774 -4.675 1.00 89.06 99 ASN A O 1
ATOM 800 N N . LYS A 1 100 ? 6.166 -0.343 -3.002 1.00 90.06 100 LYS A N 1
ATOM 801 C CA . LYS A 1 100 ? 5.688 0.873 -3.669 1.00 90.06 100 LYS A CA 1
ATOM 802 C C . LYS A 1 100 ? 6.879 1.803 -3.934 1.00 90.06 100 LYS A C 1
ATOM 804 O O . LYS A 1 100 ? 7.341 2.472 -3.006 1.00 90.06 100 LYS A O 1
ATOM 809 N N . PRO A 1 101 ? 7.437 1.816 -5.162 1.00 92.56 101 PRO A N 1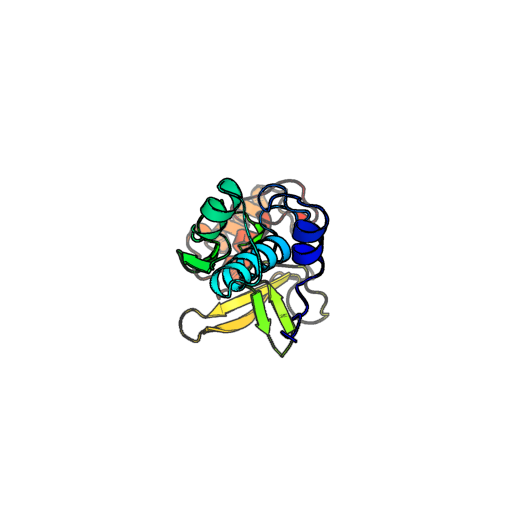
ATOM 810 C CA . PRO A 1 101 ? 8.536 2.710 -5.489 1.00 92.56 101 PRO A CA 1
ATOM 811 C C . PRO A 1 101 ? 8.062 4.164 -5.461 1.00 92.56 101 PRO A C 1
ATOM 813 O O . PRO A 1 101 ? 6.949 4.478 -5.874 1.00 92.56 101 PRO A O 1
ATOM 816 N N . LYS A 1 102 ? 8.925 5.056 -4.983 1.00 92.88 102 LYS A N 1
ATOM 817 C CA . LYS A 1 102 ? 8.696 6.503 -4.945 1.00 92.88 102 LYS A CA 1
ATOM 818 C C . LYS A 1 102 ? 9.950 7.266 -5.354 1.00 92.88 102 LYS A C 1
ATOM 820 O O . LYS A 1 102 ? 11.044 6.698 -5.401 1.00 92.88 102 LYS A O 1
ATOM 825 N N . ARG A 1 103 ? 9.813 8.561 -5.653 1.00 91.25 103 ARG A N 1
ATOM 826 C CA . ARG A 1 103 ? 10.977 9.438 -5.858 1.00 91.25 103 ARG A CA 1
ATOM 827 C C . ARG A 1 103 ? 11.790 9.496 -4.568 1.00 91.25 103 ARG A C 1
ATOM 829 O O . ARG A 1 103 ? 11.232 9.621 -3.479 1.00 91.25 103 ARG A O 1
ATOM 836 N N . ASN A 1 104 ? 13.103 9.350 -4.694 1.00 90.88 104 ASN A N 1
ATOM 837 C CA . ASN A 1 104 ? 14.002 9.494 -3.562 1.00 90.88 104 ASN A CA 1
ATOM 838 C C . ASN A 1 104 ? 14.202 10.988 -3.281 1.00 90.88 104 ASN A C 1
ATOM 840 O O . ASN A 1 104 ? 14.704 11.707 -4.143 1.00 90.88 104 ASN A O 1
ATOM 844 N N . SER A 1 105 ? 13.805 11.438 -2.090 1.00 83.31 105 SER A N 1
ATOM 845 C CA . SER A 1 105 ? 14.020 12.814 -1.626 1.00 83.31 105 SER A CA 1
ATOM 846 C C . SER A 1 105 ? 15.450 13.065 -1.143 1.00 83.31 105 SER A C 1
ATOM 848 O O . SER A 1 105 ? 15.844 14.212 -0.988 1.00 83.31 105 SER A O 1
ATOM 850 N N . GLY A 1 106 ? 16.234 12.009 -0.903 1.00 78.75 106 GLY A N 1
ATOM 851 C CA . GLY A 1 106 ? 17.628 12.143 -0.492 1.00 78.75 106 GLY A CA 1
ATOM 852 C C . GLY A 1 106 ? 18.555 12.551 -1.638 1.00 78.75 106 GLY A C 1
ATOM 853 O O . GLY A 1 106 ? 18.335 12.192 -2.801 1.00 78.75 106 GLY A O 1
ATOM 854 N N . SER A 1 107 ? 19.633 13.248 -1.279 1.00 69.75 107 SER A N 1
ATOM 855 C CA . SER A 1 107 ? 20.729 13.631 -2.180 1.00 69.75 107 SER A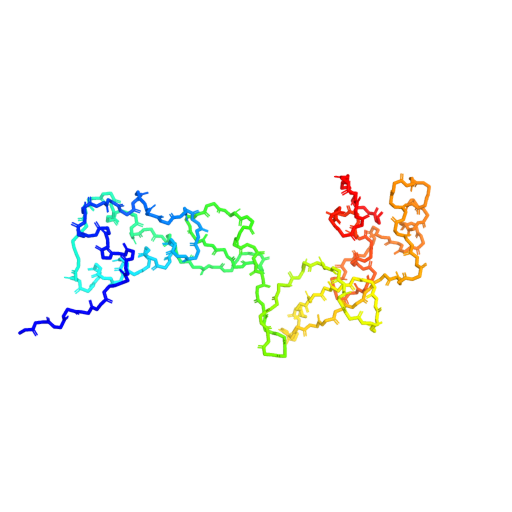 CA 1
ATOM 856 C C . SER A 1 107 ? 21.613 12.438 -2.555 1.00 69.75 107 SER A C 1
ATOM 858 O O . SER A 1 107 ? 22.199 12.417 -3.632 1.00 69.75 107 SER A O 1
ATOM 860 N N . SER A 1 108 ? 21.669 11.415 -1.694 1.00 73.75 108 SER A N 1
ATOM 861 C CA . SER A 1 108 ? 22.492 10.221 -1.882 1.00 73.75 108 SER A CA 1
ATOM 862 C C . SER A 1 108 ? 21.701 9.020 -2.422 1.00 73.75 108 SER A C 1
ATOM 864 O O . SER A 1 108 ? 20.559 8.735 -2.034 1.00 73.75 108 SER A O 1
ATOM 866 N N . 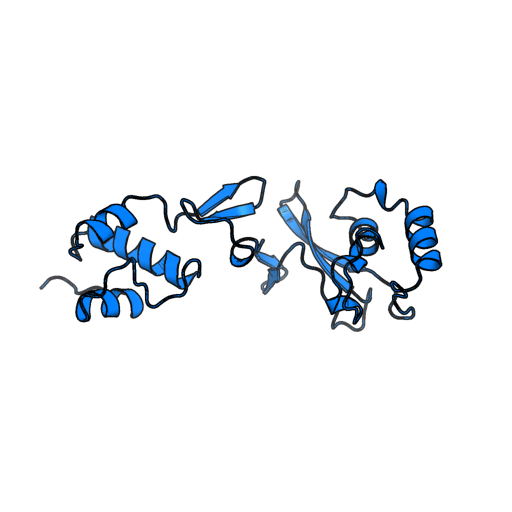GLY A 1 109 ? 22.341 8.279 -3.330 1.00 86.06 109 GLY A N 1
ATOM 867 C CA . GLY A 1 109 ? 21.801 7.073 -3.956 1.00 86.06 109 GLY A CA 1
ATOM 868 C C . GLY A 1 109 ? 20.964 7.329 -5.214 1.00 86.06 109 GLY A C 1
ATOM 869 O O . GLY A 1 109 ? 21.001 8.394 -5.822 1.00 86.06 109 GLY A O 1
ATOM 870 N N . GLY A 1 110 ? 20.213 6.306 -5.628 1.00 88.62 110 GLY A N 1
ATOM 871 C CA . GLY A 1 110 ? 19.418 6.351 -6.855 1.00 88.62 110 GLY A CA 1
ATOM 872 C C . GLY A 1 110 ? 18.248 7.341 -6.823 1.00 88.62 110 GLY A C 1
ATOM 873 O O . GLY A 1 110 ? 17.790 7.772 -5.762 1.00 88.62 110 GLY A O 1
ATOM 874 N N . LYS A 1 111 ? 17.735 7.666 -8.013 1.00 91.69 111 LYS A N 1
ATOM 875 C CA . LYS A 1 111 ? 16.596 8.574 -8.244 1.00 91.69 111 LYS A CA 1
ATOM 876 C C . LYS A 1 111 ? 15.286 8.087 -7.615 1.00 91.69 111 LYS A C 1
ATOM 878 O O . LYS A 1 111 ? 14.431 8.893 -7.243 1.00 91.69 111 LYS A O 1
ATOM 883 N N . TYR A 1 112 ? 15.130 6.774 -7.492 1.00 93.62 112 TYR A N 1
ATOM 884 C CA . TYR A 1 112 ? 13.955 6.120 -6.931 1.00 93.62 112 TYR A CA 1
ATOM 885 C C . TYR A 1 112 ? 14.326 5.308 -5.695 1.00 93.62 112 TYR A C 1
ATOM 887 O O . TYR A 1 112 ? 15.446 4.808 -5.574 1.00 93.62 112 TYR A O 1
ATOM 895 N N . VAL A 1 113 ? 13.369 5.160 -4.783 1.00 94.62 113 VAL A N 1
ATOM 896 C CA . VAL A 1 113 ? 13.490 4.351 -3.570 1.00 94.62 113 VAL A CA 1
ATOM 897 C C . VAL A 1 113 ? 12.287 3.431 -3.427 1.00 94.62 113 VAL A C 1
ATOM 899 O O . VAL A 1 113 ? 11.159 3.824 -3.710 1.00 94.62 113 VAL A O 1
ATOM 902 N N . VAL A 1 114 ? 12.525 2.209 -2.963 1.00 94.31 114 VAL A N 1
ATOM 903 C CA . VAL A 1 114 ? 11.492 1.230 -2.622 1.00 94.31 114 VAL A CA 1
ATOM 904 C C . VAL A 1 114 ? 11.905 0.471 -1.366 1.00 94.31 114 VAL A C 1
ATOM 906 O O . VAL A 1 114 ? 13.089 0.203 -1.149 1.00 94.31 114 VAL A O 1
ATOM 909 N N . TYR A 1 115 ? 10.929 0.150 -0.524 1.00 93.19 115 TYR A N 1
ATOM 910 C CA . TYR A 1 115 ? 11.127 -0.694 0.648 1.00 93.19 115 TYR A CA 1
ATOM 911 C C . TYR A 1 115 ? 10.636 -2.099 0.328 1.00 93.19 115 TYR A C 1
ATOM 913 O O . TYR A 1 115 ? 9.531 -2.264 -0.183 1.00 93.19 115 TYR A O 1
ATOM 921 N N . VAL A 1 116 ? 11.462 -3.105 0.594 1.00 91.94 116 VAL A N 1
ATOM 922 C CA . VAL A 1 116 ? 11.145 -4.506 0.300 1.00 91.94 116 VAL A CA 1
ATOM 923 C C . VAL A 1 116 ? 11.423 -5.337 1.539 1.00 91.94 116 VAL A C 1
ATOM 925 O O . VAL A 1 116 ? 12.451 -5.157 2.190 1.00 91.94 116 VAL A O 1
ATOM 928 N N . LYS A 1 117 ? 10.503 -6.236 1.880 1.00 88.75 117 LYS A N 1
ATOM 929 C CA . LYS A 1 117 ? 10.666 -7.178 2.986 1.00 88.75 117 LYS A CA 1
ATOM 930 C C . LYS A 1 117 ? 11.359 -8.432 2.472 1.00 88.75 117 LYS A C 1
ATOM 932 O O . LYS A 1 117 ? 10.920 -9.021 1.486 1.00 88.75 117 LYS A O 1
ATOM 937 N N . ASN A 1 118 ? 12.443 -8.834 3.127 1.00 86.38 118 ASN A N 1
ATOM 938 C CA . ASN A 1 118 ? 13.095 -10.097 2.815 1.00 86.38 118 ASN A CA 1
ATOM 939 C C . ASN A 1 118 ? 12.173 -11.250 3.261 1.00 86.38 118 ASN A C 1
ATOM 941 O O . ASN A 1 118 ? 11.816 -11.292 4.439 1.00 86.38 118 ASN A O 1
ATOM 945 N N . PRO A 1 119 ? 11.789 -12.183 2.372 1.00 83.69 119 PRO A N 1
ATOM 946 C CA . PRO A 1 119 ? 10.886 -13.272 2.738 1.00 83.69 119 PRO A CA 1
ATOM 947 C C . PRO A 1 119 ? 11.493 -14.218 3.782 1.00 83.69 119 PRO A C 1
ATOM 949 O O . PRO A 1 119 ? 10.760 -14.704 4.638 1.00 83.69 119 PRO A O 1
ATOM 952 N N . LYS A 1 120 ? 12.820 -14.423 3.755 1.00 83.69 120 LYS A N 1
ATOM 953 C CA . LYS A 1 120 ? 13.540 -15.322 4.670 1.00 83.69 120 LYS A CA 1
ATOM 954 C C . LYS A 1 120 ? 13.735 -14.703 6.049 1.00 83.69 120 LYS A C 1
ATOM 956 O O . LYS A 1 120 ? 13.413 -15.313 7.054 1.00 83.69 120 LYS A O 1
ATOM 961 N N . THR A 1 121 ? 14.258 -13.477 6.101 1.00 84.31 121 THR A N 1
ATOM 962 C CA . THR A 1 121 ? 14.621 -12.837 7.380 1.00 84.31 121 THR A CA 1
ATOM 963 C C . THR A 1 121 ? 13.523 -11.946 7.951 1.00 84.31 121 THR A C 1
ATOM 965 O O . THR A 1 121 ? 13.704 -11.382 9.023 1.00 84.31 121 THR A O 1
ATOM 968 N N . LYS A 1 122 ? 12.426 -11.732 7.210 1.00 79.88 122 LYS A N 1
ATOM 969 C CA . LYS A 1 122 ? 11.322 -10.802 7.516 1.00 79.88 122 LYS A CA 1
ATOM 970 C C . LYS A 1 122 ? 11.754 -9.341 7.761 1.00 79.88 122 LYS A C 1
ATOM 972 O O . LYS A 1 122 ? 10.904 -8.500 8.044 1.00 79.88 122 LYS A O 1
ATOM 977 N N . LYS A 1 123 ? 13.036 -9.001 7.565 1.00 86.94 123 LYS A N 1
ATOM 978 C CA . LYS A 1 123 ? 13.595 -7.647 7.711 1.00 86.94 123 LYS A CA 1
ATOM 979 C C . LYS A 1 123 ? 13.284 -6.776 6.493 1.00 86.94 123 LYS A C 1
ATOM 981 O O . LYS A 1 123 ? 13.369 -7.228 5.348 1.00 86.94 123 LYS A O 1
ATOM 986 N N . VAL A 1 124 ? 12.981 -5.503 6.739 1.00 90.12 124 VAL A N 1
ATOM 987 C CA . VAL A 1 124 ? 12.753 -4.496 5.694 1.00 90.12 124 VAL A CA 1
ATOM 988 C C . VAL A 1 124 ? 14.081 -3.924 5.207 1.00 90.12 124 VAL A C 1
ATOM 990 O O . VAL A 1 124 ? 14.902 -3.457 5.993 1.00 90.12 124 VAL A O 1
ATOM 993 N N . LYS A 1 125 ? 14.278 -3.904 3.888 1.00 90.94 125 LYS A N 1
ATOM 994 C CA . LYS A 1 125 ? 15.435 -3.306 3.222 1.00 90.94 125 LYS A CA 1
ATOM 995 C C . LYS A 1 125 ? 15.004 -2.104 2.388 1.00 90.94 125 LYS A C 1
ATOM 997 O O . LYS A 1 125 ? 14.062 -2.185 1.601 1.00 90.94 125 LYS A O 1
ATOM 1002 N N . LYS A 1 126 ? 15.739 -0.997 2.517 1.00 92.06 126 LYS A N 1
ATOM 1003 C CA . LYS A 1 126 ? 15.637 0.166 1.626 1.00 92.06 126 LYS A CA 1
ATOM 1004 C C . LYS A 1 126 ? 16.508 -0.072 0.390 1.00 92.06 126 LYS A C 1
ATOM 1006 O O . LYS A 1 126 ? 17.720 -0.229 0.512 1.00 92.06 126 LYS A O 1
ATOM 1011 N N . LEU A 1 127 ? 15.907 -0.069 -0.795 1.00 93.56 127 LEU A N 1
ATOM 1012 C CA . LEU A 1 127 ? 16.611 -0.151 -2.074 1.00 93.56 127 LEU A CA 1
ATOM 1013 C C . LEU A 1 127 ? 16.481 1.176 -2.813 1.00 93.56 127 LEU A C 1
ATOM 1015 O O . LEU A 1 127 ? 15.378 1.693 -2.977 1.00 93.56 127 LEU A O 1
ATOM 1019 N N . THR A 1 128 ? 17.602 1.711 -3.288 1.00 94.62 128 THR A N 1
ATOM 1020 C CA . THR A 1 128 ? 17.626 2.860 -4.198 1.00 94.62 128 THR A CA 1
ATOM 1021 C C . THR A 1 128 ? 18.083 2.417 -5.585 1.00 94.62 128 THR A C 1
ATOM 1023 O O . THR A 1 12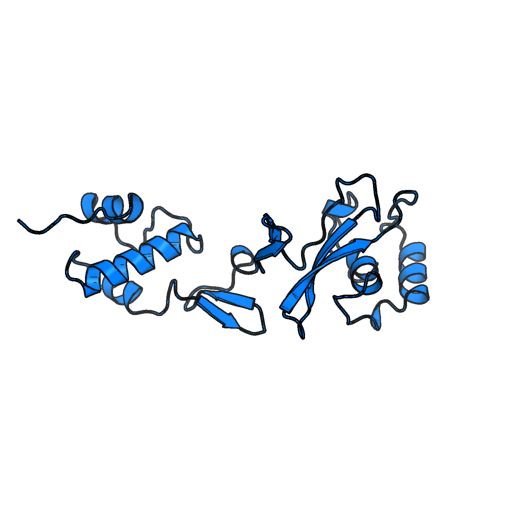8 ? 18.961 1.557 -5.715 1.00 94.62 128 THR A O 1
ATOM 1026 N N . PHE A 1 129 ? 17.457 2.958 -6.630 1.00 93.19 129 PHE A N 1
ATOM 1027 C CA . PHE A 1 129 ? 17.705 2.564 -8.018 1.00 93.19 129 PHE A CA 1
ATOM 1028 C C . PHE A 1 129 ? 17.464 3.720 -9.000 1.00 93.19 129 PHE A C 1
ATOM 1030 O O . PHE A 1 129 ? 16.847 4.728 -8.657 1.00 93.19 129 PHE A O 1
ATOM 1037 N N . GLY A 1 130 ? 17.958 3.553 -10.230 1.00 89.81 130 GLY A N 1
ATOM 1038 C CA . GLY A 1 130 ? 17.939 4.579 -11.276 1.00 89.81 130 GLY A CA 1
ATOM 1039 C C . GLY A 1 130 ? 19.026 5.641 -11.082 1.00 89.81 130 GLY A C 1
ATOM 1040 O O . GLY A 1 130 ? 19.265 6.091 -9.963 1.00 89.81 130 GLY A O 1
ATOM 1041 N N . SER A 1 131 ? 19.677 6.043 -12.174 1.00 87.31 131 SER A N 1
ATOM 1042 C CA . SER A 1 131 ? 20.639 7.154 -12.168 1.00 87.31 131 SER A CA 1
ATOM 1043 C C . SER A 1 131 ? 19.906 8.492 -12.004 1.00 87.31 131 SER A C 1
ATOM 1045 O O . SER A 1 131 ? 18.779 8.655 -12.484 1.00 87.31 131 SER A O 1
ATOM 1047 N N . ARG A 1 132 ? 20.535 9.432 -11.291 1.00 85.19 132 ARG A N 1
ATOM 1048 C CA . ARG A 1 132 ? 20.044 10.810 -11.143 1.00 85.19 132 ARG A CA 1
ATOM 1049 C C . ARG A 1 132 ? 20.356 11.649 -12.383 1.00 85.19 132 ARG A C 1
ATOM 1051 O O . ARG A 1 132 ? 19.529 12.477 -12.753 1.00 85.19 132 ARG A O 1
ATOM 1058 N N . ASP A 1 133 ? 21.459 11.334 -13.053 1.00 85.00 133 ASP A N 1
ATOM 1059 C CA . ASP A 1 133 ? 22.011 12.068 -14.201 1.00 85.00 133 ASP A CA 1
ATOM 1060 C C . ASP A 1 133 ? 21.290 11.735 -15.514 1.00 85.00 133 ASP A C 1
ATOM 1062 O O . ASP A 1 133 ? 21.425 12.431 -16.516 1.00 85.00 133 ASP A O 1
ATOM 1066 N N . MET A 1 134 ? 20.485 10.667 -15.523 1.00 79.75 134 MET A N 1
ATOM 1067 C CA . MET A 1 134 ? 19.740 10.234 -16.701 1.00 79.75 134 MET A CA 1
ATOM 1068 C C . MET A 1 134 ? 18.226 10.421 -16.549 1.00 79.75 134 MET A C 1
ATOM 1070 O O . MET A 1 134 ? 17.586 10.016 -15.569 1.00 79.75 134 MET A O 1
ATOM 1074 N N . SER A 1 135 ? 17.613 10.977 -17.595 1.00 78.19 135 SER A N 1
ATOM 1075 C CA . SER A 1 135 ? 16.159 10.987 -17.748 1.00 78.19 135 SER A CA 1
ATOM 1076 C C . SER A 1 135 ? 15.643 9.640 -18.233 1.00 78.19 135 SER A C 1
ATOM 1078 O O . SER A 1 135 ? 16.209 8.991 -19.115 1.00 78.19 135 SER A O 1
ATOM 1080 N N . VAL A 1 136 ? 14.507 9.237 -17.674 1.00 82.19 136 VAL A N 1
ATOM 1081 C CA . VAL A 1 136 ? 13.836 7.985 -18.006 1.00 82.19 136 VAL A CA 1
ATOM 1082 C C . VAL A 1 136 ? 13.049 8.183 -19.310 1.00 82.19 136 VAL A C 1
ATOM 1084 O O . VAL A 1 136 ? 11.897 8.608 -19.300 1.00 82.19 136 VAL A O 1
ATOM 1087 N N . LYS A 1 137 ? 13.685 7.914 -20.458 1.00 84.62 137 LYS A N 1
ATOM 1088 C CA . LYS A 1 137 ? 13.094 8.097 -21.801 1.00 84.62 137 LYS A CA 1
ATOM 1089 C C . LYS A 1 137 ? 12.207 6.917 -22.225 1.00 84.62 137 LYS A C 1
ATOM 1091 O O . LYS A 1 137 ? 12.458 6.266 -23.231 1.00 84.62 137 LYS A O 1
ATOM 1096 N N . LEU A 1 138 ? 11.168 6.653 -21.436 1.00 86.38 138 LEU A N 1
ATOM 1097 C CA . LEU A 1 138 ? 10.208 5.552 -21.621 1.00 86.38 138 LEU A CA 1
ATOM 1098 C C . LEU A 1 138 ? 9.348 5.650 -22.877 1.00 86.38 138 LEU A C 1
ATOM 1100 O O . LEU A 1 138 ? 8.924 4.635 -23.420 1.00 86.38 138 LEU A O 1
ATOM 1104 N N . LYS A 1 139 ? 9.082 6.880 -23.324 1.00 86.56 139 LYS A N 1
ATOM 1105 C CA . LYS A 1 139 ? 8.274 7.149 -24.518 1.00 86.56 139 LYS A CA 1
ATOM 1106 C C . LYS A 1 139 ? 8.946 6.656 -25.804 1.00 86.56 139 LYS A C 1
ATOM 1108 O O . LYS A 1 139 ? 8.258 6.439 -26.790 1.00 86.56 139 LYS A O 1
ATOM 1113 N N . ASP A 1 140 ? 10.267 6.468 -25.792 1.00 90.25 140 ASP A N 1
ATOM 1114 C CA . ASP A 1 140 ? 11.024 5.969 -26.936 1.00 90.25 140 ASP A CA 1
ATOM 1115 C C . ASP A 1 140 ? 11.019 4.422 -26.945 1.00 90.25 140 ASP A C 1
ATOM 1117 O O . ASP A 1 140 ? 11.652 3.786 -26.086 1.00 90.25 140 ASP A O 1
ATOM 1121 N N . PRO A 1 141 ? 10.328 3.781 -27.911 1.00 91.38 141 PRO A N 1
ATOM 1122 C CA . PRO A 1 141 ? 10.210 2.330 -27.959 1.00 91.38 141 PRO A CA 1
ATOM 1123 C C . PRO A 1 141 ? 11.552 1.635 -28.221 1.00 91.38 141 PRO A C 1
ATOM 1125 O O . PRO A 1 141 ? 11.760 0.537 -27.695 1.00 91.38 141 PRO A O 1
ATOM 1128 N N . LYS A 1 142 ? 12.475 2.263 -28.968 1.00 93.75 142 LYS A N 1
ATOM 1129 C CA . LYS A 1 142 ? 13.802 1.699 -29.255 1.00 93.75 142 LYS A CA 1
ATOM 1130 C C . LYS A 1 142 ? 14.628 1.647 -27.973 1.00 93.75 142 LYS A C 1
ATOM 1132 O O . LYS A 1 142 ? 15.140 0.586 -27.616 1.00 93.75 142 LYS A O 1
ATOM 1137 N N . ARG A 1 143 ? 14.676 2.749 -27.212 1.00 91.06 143 ARG A N 1
ATOM 1138 C CA . ARG A 1 143 ? 15.390 2.799 -25.919 1.00 91.06 143 ARG A CA 1
ATOM 1139 C C . ARG A 1 143 ? 14.845 1.793 -24.916 1.00 91.06 143 ARG A C 1
ATOM 1141 O O . ARG A 1 143 ? 15.629 1.131 -24.235 1.00 91.06 143 ARG A O 1
ATOM 1148 N N . ARG A 1 144 ? 13.521 1.644 -24.847 1.00 92.56 144 ARG A N 1
ATOM 1149 C CA . ARG A 1 144 ? 12.876 0.640 -23.998 1.00 92.56 144 ARG A CA 1
ATOM 1150 C C . ARG A 1 144 ? 13.259 -0.780 -24.406 1.00 92.56 144 ARG A C 1
ATOM 1152 O O . ARG A 1 144 ? 13.733 -1.531 -23.558 1.00 92.56 144 ARG A O 1
ATOM 1159 N N . LYS A 1 145 ? 13.139 -1.138 -25.691 1.00 93.56 145 LYS A N 1
ATOM 1160 C CA . LYS A 1 145 ? 13.518 -2.472 -26.194 1.00 93.56 145 LYS A CA 1
ATOM 1161 C C . LYS A 1 145 ? 14.982 -2.794 -25.868 1.00 93.56 145 LYS A C 1
ATOM 1163 O O . LYS A 1 145 ? 15.261 -3.862 -25.324 1.00 93.56 145 LYS A O 1
ATOM 1168 N N . SER A 1 146 ? 15.894 -1.846 -26.090 1.00 93.69 146 SER A N 1
ATOM 1169 C CA . SER A 1 146 ? 17.316 -2.006 -25.765 1.00 93.69 146 SER A CA 1
ATOM 1170 C C . SER A 1 146 ? 17.575 -2.131 -24.264 1.00 93.69 146 SER A C 1
ATOM 1172 O O . SER A 1 146 ? 18.415 -2.925 -23.846 1.00 93.69 146 SER A O 1
ATOM 1174 N N . PHE A 1 147 ? 16.866 -1.376 -23.418 1.00 93.56 147 PHE A N 1
ATOM 1175 C CA . PHE A 1 147 ? 16.997 -1.524 -21.968 1.00 93.56 147 PHE A CA 1
ATOM 1176 C C . PHE A 1 147 ? 16.539 -2.911 -21.510 1.00 93.56 147 PHE A C 1
ATOM 1178 O O . PHE A 1 147 ? 17.255 -3.567 -20.751 1.00 93.56 147 PHE A O 1
ATOM 1185 N N . VAL A 1 148 ? 15.376 -3.354 -21.997 1.00 94.12 148 VAL A N 1
ATOM 1186 C CA . VAL A 1 148 ? 14.766 -4.650 -21.673 1.00 94.12 148 VAL A CA 1
ATOM 1187 C C . VAL A 1 148 ? 15.684 -5.809 -22.046 1.00 94.12 148 VAL A C 1
ATOM 1189 O O . VAL A 1 148 ? 15.837 -6.725 -21.237 1.00 94.12 148 VAL A O 1
ATOM 1192 N N . ALA A 1 149 ? 16.320 -5.744 -23.219 1.00 94.56 149 ALA A N 1
ATOM 1193 C CA . ALA A 1 149 ? 17.282 -6.743 -23.674 1.00 94.56 149 ALA A CA 1
ATOM 1194 C C . ALA A 1 149 ? 18.549 -6.753 -22.802 1.00 94.56 149 ALA A C 1
ATOM 1196 O O . ALA A 1 149 ? 18.880 -7.781 -22.216 1.00 94.56 149 ALA A O 1
ATOM 1197 N N . ARG A 1 150 ? 19.208 -5.596 -22.627 1.00 93.19 150 ARG A N 1
ATOM 1198 C CA . ARG A 1 150 ? 20.468 -5.497 -21.862 1.00 93.19 150 ARG A CA 1
ATOM 1199 C C . ARG A 1 150 ? 20.329 -5.922 -20.401 1.00 93.19 150 ARG A C 1
ATOM 1201 O O . ARG A 1 150 ? 21.244 -6.512 -19.842 1.00 93.19 150 ARG A O 1
ATOM 1208 N N . HIS A 1 151 ? 19.185 -5.639 -19.781 1.00 91.62 151 HIS A N 1
ATOM 1209 C CA . HIS A 1 151 ? 18.942 -5.969 -18.374 1.00 91.62 151 HIS A CA 1
ATOM 1210 C C . HIS A 1 151 ? 18.185 -7.287 -18.176 1.00 91.62 151 HIS A C 1
ATOM 1212 O O . HIS A 1 151 ? 17.819 -7.596 -17.039 1.00 91.62 151 HIS A O 1
ATOM 1218 N N . LYS A 1 152 ? 17.929 -8.049 -19.252 1.00 93.56 152 LYS A N 1
ATOM 1219 C CA . LYS A 1 152 ? 17.159 -9.304 -19.231 1.00 93.56 152 LYS A CA 1
ATOM 1220 C C . LYS A 1 152 ? 15.874 -9.165 -18.410 1.00 93.56 152 LYS A C 1
ATOM 1222 O O . LYS A 1 152 ? 15.593 -9.937 -17.491 1.00 93.56 152 LYS A O 1
ATOM 1227 N N . CYS A 1 153 ? 15.096 -8.116 -18.697 1.00 92.38 153 CYS A N 1
ATOM 1228 C CA . CYS A 1 153 ? 14.003 -7.715 -17.812 1.00 92.38 153 CYS A CA 1
ATOM 1229 C C . CYS A 1 153 ? 12.920 -8.793 -17.652 1.00 92.38 153 CYS A C 1
ATOM 1231 O O . CYS A 1 153 ? 12.324 -8.911 -16.585 1.00 92.38 153 CYS A O 1
ATOM 1233 N N . LYS A 1 154 ? 12.707 -9.622 -18.677 1.00 91.62 154 LYS A N 1
ATOM 1234 C CA . LYS A 1 154 ? 11.731 -10.719 -18.641 1.00 91.62 154 LYS A CA 1
ATOM 1235 C C . LYS A 1 154 ? 12.114 -11.838 -17.661 1.00 91.62 154 LYS A C 1
ATOM 1237 O O . LYS A 1 154 ? 11.236 -12.509 -17.135 1.00 91.62 154 LYS A O 1
ATOM 1242 N N . GLU A 1 155 ? 13.402 -11.994 -17.362 1.00 91.81 155 GLU A N 1
ATOM 1243 C CA . GLU A 1 155 ? 13.922 -13.042 -16.476 1.00 91.81 155 GLU A CA 1
ATOM 1244 C C . GLU A 1 155 ? 13.985 -12.595 -15.006 1.00 91.81 155 GLU A C 1
ATOM 1246 O O . GLU A 1 155 ? 14.150 -13.409 -14.100 1.00 91.81 155 GLU A O 1
ATOM 1251 N N . THR A 1 156 ? 13.875 -11.291 -14.720 1.00 89.62 156 THR A N 1
ATOM 1252 C CA . THR A 1 156 ? 14.040 -10.783 -13.351 1.00 89.62 156 THR A CA 1
ATOM 1253 C C . THR A 1 156 ? 12.803 -11.006 -12.477 1.00 89.62 156 THR A C 1
ATOM 1255 O O . THR A 1 156 ? 11.776 -10.337 -12.634 1.00 89.62 156 THR A O 1
ATOM 1258 N N . LYS A 1 157 ? 12.912 -11.921 -11.507 1.00 87.94 157 LYS A N 1
ATOM 1259 C CA . LYS A 1 157 ? 11.841 -12.248 -10.545 1.00 87.94 157 LYS A CA 1
ATOM 1260 C C . LYS A 1 157 ? 12.125 -11.781 -9.111 1.00 87.94 157 LYS A C 1
ATOM 1262 O O . LYS A 1 157 ? 11.194 -11.644 -8.325 1.00 87.94 157 LYS A O 1
ATOM 1267 N N . ASP A 1 158 ? 13.378 -11.470 -8.783 1.00 89.88 158 ASP A N 1
ATOM 1268 C CA . ASP A 1 158 ? 13.776 -11.123 -7.417 1.00 89.88 158 ASP A CA 1
ATOM 1269 C C . ASP A 1 158 ? 13.462 -9.662 -7.043 1.00 89.88 158 ASP A C 1
ATOM 1271 O O . ASP A 1 158 ? 14.189 -8.741 -7.432 1.00 89.88 158 ASP A O 1
ATOM 1275 N N . LYS A 1 159 ? 12.425 -9.458 -6.217 1.00 88.62 159 LYS A N 1
ATOM 1276 C CA . LYS A 1 159 ? 12.030 -8.150 -5.657 1.00 88.62 159 LYS A CA 1
ATOM 1277 C C . LYS A 1 159 ? 13.122 -7.501 -4.797 1.00 88.62 159 LYS A C 1
ATOM 1279 O O . LYS A 1 159 ? 13.079 -6.290 -4.600 1.00 88.62 159 LYS A O 1
ATOM 1284 N N . MET A 1 160 ? 14.103 -8.251 -4.294 1.00 90.94 160 MET A N 1
ATOM 1285 C CA . MET A 1 160 ? 15.216 -7.692 -3.518 1.00 90.94 160 MET A CA 1
ATOM 1286 C C . MET A 1 160 ? 16.294 -7.055 -4.404 1.00 90.94 160 MET A C 1
ATOM 1288 O O . MET A 1 160 ? 17.166 -6.337 -3.902 1.00 90.94 160 MET A O 1
ATOM 1292 N N . SER A 1 161 ? 16.228 -7.268 -5.720 1.00 92.94 161 SER A N 1
ATOM 1293 C CA . SER A 1 161 ? 17.194 -6.731 -6.670 1.00 92.94 161 SER A CA 1
ATOM 1294 C C . SER A 1 161 ? 16.795 -5.344 -7.187 1.00 92.94 161 SER A C 1
ATOM 1296 O O . SER A 1 161 ? 15.646 -5.073 -7.540 1.00 92.94 161 SER A O 1
ATOM 1298 N N . LYS A 1 162 ? 17.780 -4.448 -7.332 1.00 94.12 162 LYS A N 1
ATOM 1299 C CA . LYS A 1 162 ? 17.578 -3.138 -7.987 1.00 94.12 162 LYS A CA 1
ATOM 1300 C C . LYS A 1 162 ? 17.115 -3.300 -9.443 1.00 94.12 162 LYS A C 1
ATOM 1302 O O . LYS A 1 162 ? 16.302 -2.512 -9.923 1.00 94.12 162 LYS A O 1
ATOM 1307 N N . ARG A 1 163 ? 17.598 -4.350 -10.125 1.00 94.19 163 ARG A N 1
ATOM 1308 C CA . ARG A 1 163 ? 17.238 -4.707 -11.508 1.00 94.19 163 ARG A CA 1
ATOM 1309 C C . ARG A 1 163 ? 15.738 -4.941 -11.658 1.00 94.19 163 ARG A C 1
ATOM 1311 O O . ARG A 1 163 ? 15.139 -4.438 -12.603 1.00 94.19 163 ARG A O 1
ATOM 1318 N N . TYR A 1 164 ? 15.131 -5.673 -10.723 1.00 94.69 164 TYR A N 1
ATOM 1319 C CA . TYR A 1 164 ? 13.694 -5.945 -10.719 1.00 94.69 164 TYR A CA 1
ATOM 1320 C C . TYR A 1 164 ? 12.851 -4.675 -10.768 1.00 94.69 164 TYR A C 1
ATOM 1322 O O . TYR A 1 164 ? 11.915 -4.596 -11.570 1.00 94.69 164 TYR A O 1
ATOM 1330 N N . TRP A 1 165 ? 13.208 -3.695 -9.939 1.00 95.00 165 TRP A N 1
ATOM 1331 C CA . TRP A 1 165 ? 12.491 -2.428 -9.833 1.00 95.00 165 TRP A CA 1
ATOM 1332 C C . TRP A 1 165 ? 12.761 -1.502 -11.006 1.00 95.00 165 TRP A C 1
ATOM 1334 O O . TRP A 1 165 ? 11.819 -0.910 -11.527 1.00 95.00 165 TRP A O 1
ATOM 1344 N N . ALA A 1 166 ? 14.011 -1.435 -11.476 1.00 93.62 166 ALA A N 1
ATOM 1345 C CA . ALA A 1 166 ? 14.345 -0.694 -12.685 1.00 93.62 166 ALA A CA 1
ATOM 1346 C C . ALA A 1 166 ? 13.496 -1.197 -13.860 1.00 93.62 166 ALA A C 1
ATOM 1348 O O . ALA A 1 166 ? 12.697 -0.443 -14.397 1.00 93.62 166 ALA A O 1
ATOM 1349 N N . CYS A 1 167 ? 13.540 -2.496 -14.164 1.00 94.94 167 CYS A N 1
ATOM 1350 C CA . CYS A 1 167 ? 12.784 -3.120 -15.253 1.00 94.94 167 CYS A CA 1
ATOM 1351 C C . CYS A 1 167 ? 11.258 -2.937 -15.207 1.00 94.94 167 CYS A C 1
ATOM 1353 O O . CYS A 1 167 ? 10.597 -3.296 -16.174 1.00 94.94 167 CYS A O 1
ATOM 1355 N N . ARG A 1 168 ? 10.678 -2.444 -14.108 1.00 93.62 168 ARG A N 1
ATOM 1356 C CA . ARG A 1 168 ? 9.229 -2.240 -13.949 1.00 93.62 168 ARG A CA 1
ATOM 1357 C C . ARG A 1 168 ? 8.859 -0.782 -13.693 1.00 93.62 168 ARG A C 1
ATOM 1359 O O . ARG A 1 168 ? 7.709 -0.509 -13.359 1.00 93.62 168 ARG A O 1
ATOM 1366 N N . ILE A 1 169 ? 9.798 0.153 -13.845 1.00 91.69 169 ILE A N 1
ATOM 1367 C CA . ILE A 1 169 ? 9.542 1.569 -13.567 1.00 91.69 169 ILE A CA 1
ATOM 1368 C C . ILE A 1 169 ? 8.420 2.138 -14.447 1.00 91.69 169 ILE A C 1
ATOM 1370 O O . ILE A 1 169 ? 7.616 2.930 -13.958 1.00 91.69 169 ILE A O 1
ATOM 1374 N N . GLY A 1 170 ? 8.290 1.670 -15.694 1.00 90.88 170 GLY A N 1
ATOM 1375 C CA . GLY A 1 170 ? 7.231 2.060 -16.622 1.00 90.88 170 GLY A CA 1
ATOM 1376 C C . GLY A 1 170 ? 5.817 1.751 -16.138 1.00 90.88 170 GLY A C 1
ATOM 1377 O O . GLY A 1 170 ? 4.866 2.379 -16.599 1.00 90.88 170 GLY A O 1
ATOM 1378 N N . ARG A 1 171 ? 5.651 0.856 -15.156 1.00 91.50 171 ARG A N 1
ATOM 1379 C CA . ARG A 1 171 ? 4.349 0.573 -14.527 1.00 91.50 171 ARG A CA 1
ATOM 1380 C C . ARG A 1 171 ? 3.876 1.698 -13.608 1.00 91.50 171 ARG A C 1
ATOM 1382 O O . ARG A 1 171 ? 2.712 1.707 -13.218 1.00 91.50 171 ARG A O 1
ATOM 1389 N N . TYR A 1 172 ? 4.751 2.654 -13.292 1.00 91.12 172 TYR A N 1
ATOM 1390 C CA . TYR A 1 172 ? 4.496 3.758 -12.371 1.00 91.12 172 TYR A CA 1
ATOM 1391 C C . TYR A 1 172 ? 4.658 5.126 -13.071 1.00 91.12 172 TYR A C 1
ATOM 1393 O O . TYR A 1 172 ? 5.644 5.825 -12.828 1.00 91.12 172 TYR A O 1
ATOM 1401 N N . PRO A 1 173 ? 3.692 5.551 -13.916 1.00 89.12 173 PRO A N 1
ATOM 1402 C CA . PRO A 1 173 ? 3.765 6.787 -14.711 1.00 89.12 173 PRO A CA 1
ATOM 1403 C C . PRO A 1 173 ? 4.070 8.049 -13.903 1.00 89.12 173 PRO A C 1
ATOM 1405 O O . PRO A 1 173 ? 4.894 8.873 -14.310 1.00 89.12 173 PRO A O 1
ATOM 1408 N N . HIS A 1 174 ? 3.499 8.135 -12.699 1.00 87.31 174 HIS A N 1
ATOM 1409 C CA . HIS A 1 174 ? 3.709 9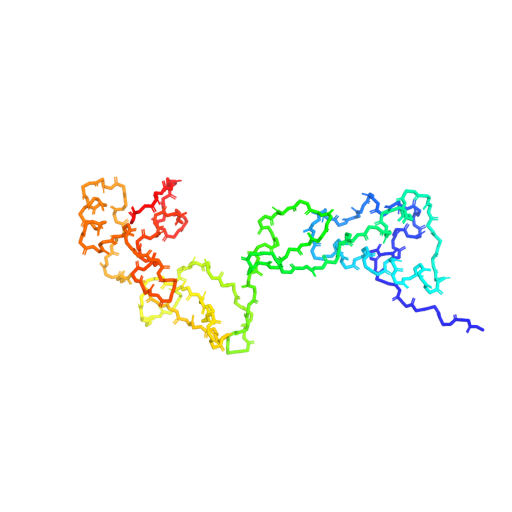.234 -11.757 1.00 87.31 174 HIS A CA 1
ATOM 1410 C C . HIS A 1 174 ? 5.186 9.440 -11.359 1.00 87.31 174 HIS A C 1
ATOM 1412 O O . HIS A 1 174 ? 5.573 10.536 -10.966 1.00 87.31 174 HIS A O 1
ATOM 1418 N N . LEU A 1 175 ? 6.047 8.422 -11.486 1.00 88.31 175 LEU A N 1
ATOM 1419 C CA . LEU A 1 175 ? 7.467 8.515 -11.125 1.00 88.31 175 LEU A CA 1
ATOM 1420 C C . LEU A 1 175 ? 8.341 9.141 -12.213 1.00 88.31 175 LEU A C 1
ATOM 1422 O O . LEU A 1 175 ? 9.424 9.661 -11.916 1.00 88.31 175 LEU A O 1
ATOM 1426 N N . PHE A 1 176 ? 7.902 9.097 -13.466 1.00 83.69 176 PHE A N 1
ATOM 1427 C CA . PHE A 1 176 ? 8.651 9.613 -14.612 1.00 83.69 176 PHE A CA 1
ATOM 1428 C C . PHE A 1 176 ? 7.900 10.711 -15.376 1.00 83.69 176 PHE A C 1
ATOM 1430 O O . PHE A 1 176 ? 8.333 11.088 -16.460 1.00 83.69 176 PHE A O 1
ATOM 1437 N N . GLY A 1 177 ? 6.805 11.236 -14.814 1.00 82.31 177 GLY A N 1
ATOM 1438 C CA . GLY A 1 177 ? 6.000 12.283 -15.453 1.00 82.31 177 GLY A CA 1
ATOM 1439 C C . GLY A 1 177 ? 5.299 11.802 -16.727 1.00 82.31 177 GLY A C 1
ATOM 1440 O O . GLY A 1 177 ? 5.063 12.583 -17.646 1.00 82.31 177 GLY A O 1
ATOM 1441 N N . GLY A 1 178 ? 5.026 10.499 -16.827 1.00 82.38 178 GLY A N 1
ATOM 1442 C CA . GLY A 1 178 ? 4.280 9.920 -17.938 1.00 82.38 178 GLY A CA 1
ATOM 1443 C C . GLY A 1 178 ? 2.793 9.791 -17.632 1.00 82.38 178 GLY A C 1
ATOM 1444 O O . GLY A 1 178 ? 2.388 9.775 -16.473 1.00 82.38 178 GLY A O 1
ATOM 1445 N N . LYS A 1 179 ? 1.992 9.633 -18.690 1.00 83.50 179 LYS A N 1
ATOM 1446 C CA . LYS A 1 179 ? 0.573 9.244 -18.602 1.00 83.50 179 LYS A CA 1
ATOM 1447 C C . LYS A 1 179 ? 0.367 7.750 -18.902 1.00 83.50 179 LYS A C 1
ATOM 1449 O O . LYS A 1 179 ? -0.529 7.121 -18.356 1.00 83.50 179 LYS A O 1
ATOM 1454 N N . THR A 1 180 ? 1.242 7.167 -19.720 1.00 87.38 180 THR A N 1
ATOM 1455 C CA . THR A 1 180 ? 1.145 5.779 -20.195 1.00 87.38 180 THR A CA 1
ATOM 1456 C C . THR A 1 180 ? 1.888 4.808 -19.282 1.00 87.38 180 THR A C 1
ATOM 1458 O O . THR A 1 180 ? 3.023 5.078 -18.883 1.00 87.38 180 THR A O 1
ATOM 1461 N N . ARG A 1 181 ? 1.266 3.658 -18.990 1.00 89.31 181 ARG A N 1
ATOM 1462 C CA . ARG A 1 181 ? 1.895 2.526 -18.292 1.00 89.31 181 ARG A CA 1
ATOM 1463 C C . ARG A 1 181 ? 2.604 1.610 -19.290 1.00 89.31 181 ARG A C 1
ATOM 1465 O O . ARG A 1 181 ? 2.071 1.315 -20.354 1.00 89.31 181 ARG A O 1
ATOM 1472 N N . TYR A 1 182 ? 3.777 1.110 -18.914 1.00 89.75 182 TYR A N 1
ATOM 1473 C CA . TYR A 1 182 ? 4.555 0.152 -19.697 1.00 89.75 182 TYR A CA 1
ATOM 1474 C C . TYR A 1 182 ? 4.944 -1.064 -18.853 1.00 89.75 182 TYR A C 1
ATOM 1476 O O . TYR A 1 182 ? 5.313 -0.937 -17.687 1.00 89.75 182 TYR A O 1
ATOM 1484 N N . THR A 1 183 ? 4.874 -2.259 -19.444 1.00 88.38 183 THR A N 1
ATOM 1485 C CA . THR A 1 183 ? 5.098 -3.523 -18.722 1.00 88.38 183 THR A CA 1
ATOM 1486 C C . THR A 1 183 ? 6.558 -3.741 -18.313 1.00 88.38 183 THR A C 1
ATOM 1488 O O . THR A 1 183 ? 6.795 -4.265 -17.217 1.00 88.38 183 THR A O 1
ATOM 1491 N N . TRP A 1 184 ? 7.506 -3.352 -19.177 1.00 88.12 184 TRP A N 1
ATOM 1492 C CA . TRP A 1 184 ? 8.950 -3.585 -19.051 1.00 88.12 184 TRP A CA 1
ATOM 1493 C C . TRP A 1 184 ? 9.753 -2.355 -19.460 1.00 88.12 184 TRP A C 1
ATOM 1495 O O . TRP A 1 184 ? 9.413 -1.800 -20.505 1.00 88.12 184 TRP A O 1
ATOM 1505 N N . TRP A 1 185 ? 10.790 -2.035 -18.655 1.00 67.56 185 TRP A N 1
ATOM 1506 C CA . TRP A 1 185 ? 11.398 -0.701 -18.486 1.00 67.56 185 TRP A CA 1
ATOM 1507 C C . TRP A 1 185 ? 10.419 0.350 -18.923 1.00 67.56 185 TRP A C 1
ATOM 1509 O O . TRP A 1 185 ? 10.427 0.717 -20.118 1.00 67.56 185 TRP A O 1
#

Secondary structure (DSSP, 8-state):
--------HHHHHHHHTT--GGG-SSPTTSHHHHHHHHHHHHHHHTTS----HHHHHHHHS-TT-EEEETTEEEETTS---GGG---EEEETTEEEEBT--EE--SSSS-SEEEEEE-TTT--EEEEEES-SSS---TT-HHHHHHHHHHTTGGG---TTSHHHHHTTGGG-HHHHT-SS--S--

Radius of gyration: 22.9 Å; chains: 1; bounding box: 54×29×68 Å